Protein AF-0000000084347534 (afdb_homodimer)

Sequence (248 aa):
MNSQRPVNLDLRTIKLPITGVTSFLHRVSGIILFLGLGIMLYALSKSLGSEEGFAEVKATLTSPLAKFVAWGLLSSLLYHLVAGVRHLIMDMGIGETLEGGRLGSKIIIAISVVLIVLAGVWIWMNSQRPVNLDLRTIKLPITGVTSFLHRVSGIILFLGLGIMLYALSKSLGSEEGFAEVKATLTSPLAKFVAWGLLSSLLYHLVAGVRHLIMDMGIGETLEGGRLGSKIIIAISVVLIVLAGVWIW

Solvent-accessible surface area (backbone atoms only — not comparable to full-atom values): 13428 Å² total; per-residue (Å²): 134,84,78,72,70,79,74,75,75,51,64,86,68,55,77,69,50,62,49,54,50,52,52,50,52,34,52,52,23,47,52,52,47,53,54,46,48,53,53,52,50,51,47,50,52,39,34,71,70,38,71,66,38,28,53,51,46,53,59,48,59,70,33,73,66,37,47,52,50,51,44,51,50,50,36,28,48,49,38,32,49,48,50,48,50,51,52,53,45,36,75,70,67,45,47,72,45,74,68,34,32,45,51,51,37,52,50,43,50,53,53,32,52,53,53,39,51,51,50,46,59,70,78,102,134,85,79,73,70,78,74,75,76,52,66,85,67,54,77,68,50,63,50,54,50,50,51,51,51,34,52,51,24,48,52,52,47,53,55,46,49,52,53,50,50,51,46,49,52,40,33,71,70,38,72,66,37,28,54,51,46,55,57,48,58,68,34,72,66,37,47,52,51,50,45,52,51,50,34,27,49,49,37,32,50,48,48,49,49,51,53,53,46,35,74,71,66,45,48,76,45,73,67,35,34,45,51,49,36,54,51,42,50,54,53,32,53,55,52,39,51,52,50,46,59,70,77,103

Organism: NCBI:txid76758

Foldseek 3Di:
DPPPPPPPVPPVPPPDALLRVLVVLLVVLVVLLVVVVVVVVVLVCQLPVDVVSVVVSVVVCPDPVNLVSVLSNVLSVLLNVLSVVLVVVVVVVAQVDPVSSNVSSVVSVVVSVVVSVVSVVVSD/DPPPPPPPVPPVPPPDALLVVLVVLLVVLVVLLVVVVVVVVVLVCQLPVDVVSVVVSVVVCPDPVNLVSVLSNVLSVLLNVLSVVLVVVVVVVAQVDPVSSNVSSVVSVVVSVVVSVVSVVVSD

InterPro domains:
  IPR000701 Succinate dehydrogenase/fumarate reductase type B, transmembrane subunit [PF01127] (1-118)
  IPR014314 Succinate dehydrogenase, cytochrome b556 subunit [PIRSF000178] (2-124)
  IPR014314 Succinate dehydrogenase, cytochrome b556 subunit [PTHR10978] (3-118)
  IPR014314 Succinate dehydrogenase, cytochrome b556 subunit [TIGR02970] (4-122)
  IPR014314 Succinate dehydrogenase, cytochrome b556 subunit [cd03499] (5-121)
  IPR018495 Succinate dehydrogenase, cytochrome b subunit, conserved site [PS01000] (5-29)
  IPR018495 Succinate dehydrogenase, cytochrome b subunit, conserved site [PS01001] (80-93)
  IPR034804 Fumarate reductase/succinate dehydrogenase, transmembrane subunit [G3DSA:1.20.1300.10] (1-124)
  IPR034804 Fumarate reductase/succinate dehydrogenase, transmembrane subunit [SSF81343] (1-124)

Structure (mmCIF, N/CA/C/O backbone):
data_AF-0000000084347534-model_v1
#
loop_
_entity.id
_entity.type
_entity.pdbx_description
1 polymer 'Succinate dehydrogenase cytochrome b556 subunit'
#
loop_
_atom_site.group_PDB
_atom_site.id
_atom_site.type_symbol
_atom_site.label_atom_id
_atom_site.label_alt_id
_atom_site.label_comp_id
_atom_site.label_asym_id
_atom_site.label_entity_id
_atom_site.label_seq_id
_atom_site.pdbx_PDB_ins_code
_atom_site.Cartn_x
_atom_site.Cartn_y
_atom_site.Cartn_z
_atom_site.occupancy
_atom_site.B_iso_or_equiv
_atom_site.auth_seq_id
_atom_site.auth_comp_id
_atom_site.auth_asym_id
_atom_site.auth_atom_id
_atom_site.pdbx_PDB_model_num
ATOM 1 N N . MET A 1 1 ? 19.031 -45.906 -12.82 1 38 1 MET A N 1
ATOM 2 C CA . MET A 1 1 ? 19.781 -44.719 -13.195 1 38 1 MET A CA 1
ATOM 3 C C . MET A 1 1 ? 19.219 -43.469 -12.523 1 38 1 MET A C 1
ATOM 5 O O . MET A 1 1 ? 18.078 -43.094 -12.781 1 38 1 MET A O 1
ATOM 9 N N . ASN A 1 2 ? 19.5 -43.156 -11.195 1 40.03 2 ASN A N 1
ATOM 10 C CA . ASN A 1 2 ? 19 -42.125 -10.312 1 40.03 2 ASN A CA 1
ATOM 11 C C . ASN A 1 2 ? 19.312 -40.719 -10.859 1 40.03 2 ASN A C 1
ATOM 13 O O . ASN A 1 2 ? 20.484 -40.344 -11.016 1 40.03 2 ASN A O 1
ATOM 17 N N . SER A 1 3 ? 18.672 -40.188 -11.906 1 46.91 3 SER A N 1
ATOM 18 C CA . SER A 1 3 ? 18.859 -38.844 -12.445 1 46.91 3 SER A CA 1
ATOM 19 C C . SER A 1 3 ? 18.922 -37.812 -11.328 1 46.91 3 SER A C 1
ATOM 21 O O . SER A 1 3 ? 17.938 -37.562 -10.633 1 46.91 3 SER A O 1
ATOM 23 N N . GLN A 1 4 ? 19.969 -37.781 -10.547 1 45.66 4 GLN A N 1
ATOM 24 C CA . GLN A 1 4 ? 20.219 -36.688 -9.609 1 45.66 4 GLN A CA 1
ATOM 25 C C . GLN A 1 4 ? 20.172 -35.344 -10.305 1 45.66 4 GLN A C 1
ATOM 27 O O . GLN A 1 4 ? 21 -35.062 -11.172 1 45.66 4 GLN A O 1
ATOM 32 N N . ARG A 1 5 ? 19.016 -34.812 -10.688 1 52.91 5 ARG A N 1
ATOM 33 C CA . ARG A 1 5 ? 18.984 -33.438 -11.156 1 52.91 5 ARG A CA 1
ATOM 34 C C . ARG A 1 5 ? 19.828 -32.531 -10.266 1 52.91 5 ARG A C 1
ATOM 36 O O . ARG A 1 5 ? 19.703 -32.562 -9.039 1 52.91 5 ARG A O 1
ATOM 43 N N . PRO A 1 6 ? 20.938 -32.125 -10.695 1 51.47 6 PRO A N 1
ATOM 44 C CA . PRO A 1 6 ? 21.766 -31.219 -9.898 1 51.47 6 PRO A CA 1
ATOM 45 C C . PRO A 1 6 ? 20.969 -30.062 -9.312 1 51.47 6 PRO A C 1
ATOM 47 O O . PRO A 1 6 ? 20.125 -29.469 -10.008 1 51.47 6 PRO A O 1
ATOM 50 N N . VAL A 1 7 ? 20.469 -30.188 -8.102 1 53.19 7 VAL A N 1
ATOM 51 C CA . VAL A 1 7 ? 19.875 -29.047 -7.414 1 53.19 7 VAL A CA 1
ATOM 52 C C . VAL A 1 7 ? 20.891 -27.922 -7.289 1 53.19 7 VAL A C 1
ATOM 54 O O . VAL A 1 7 ? 21.969 -28.109 -6.711 1 53.19 7 VAL A O 1
ATOM 57 N N . ASN A 1 8 ? 21.125 -27.25 -8.312 1 50.81 8 ASN A N 1
ATOM 58 C CA . ASN A 1 8 ? 21.891 -26.031 -8.086 1 50.81 8 ASN A CA 1
ATOM 59 C C . ASN A 1 8 ? 21.375 -25.25 -6.879 1 50.81 8 ASN A C 1
ATOM 61 O O . ASN A 1 8 ? 20.234 -24.812 -6.867 1 50.81 8 ASN A O 1
ATOM 65 N N . LEU A 1 9 ? 21.891 -25.391 -5.77 1 50.88 9 LEU A N 1
ATOM 66 C CA . LEU A 1 9 ? 21.469 -24.859 -4.477 1 50.88 9 LEU A CA 1
ATOM 67 C C . LEU A 1 9 ? 21.828 -23.375 -4.367 1 50.88 9 LEU A C 1
ATOM 69 O O . LEU A 1 9 ? 21.547 -22.75 -3.348 1 50.88 9 LEU A O 1
ATOM 73 N N . ASP A 1 10 ? 22.703 -22.969 -5.32 1 52.19 10 ASP A N 1
ATOM 74 C CA . ASP A 1 10 ? 23.047 -21.562 -5.195 1 52.19 10 ASP A CA 1
ATOM 75 C C . ASP A 1 10 ? 21.875 -20.672 -5.586 1 52.19 10 ASP A C 1
ATOM 77 O O . ASP A 1 10 ? 21.609 -20.453 -6.773 1 52.19 10 ASP A O 1
ATOM 81 N N . LEU A 1 11 ? 21 -20.453 -4.703 1 50.22 11 LEU A N 1
ATOM 82 C CA . LEU A 1 11 ? 19.812 -19.625 -4.918 1 50.22 11 LEU A CA 1
ATOM 83 C C . LEU A 1 11 ? 20.172 -18.375 -5.719 1 50.22 11 LEU A C 1
ATOM 85 O O . LEU A 1 11 ? 19.328 -17.828 -6.43 1 50.22 11 LEU A O 1
ATOM 89 N N . ARG A 1 12 ? 21.469 -18 -5.539 1 53.41 12 ARG A N 1
ATOM 90 C CA . ARG A 1 12 ? 21.906 -16.844 -6.316 1 53.41 12 ARG A CA 1
ATOM 91 C C . ARG A 1 12 ? 21.984 -17.172 -7.801 1 53.41 12 ARG A C 1
ATOM 93 O O . ARG A 1 12 ? 22.094 -16.281 -8.641 1 53.41 12 ARG A O 1
ATOM 100 N N . THR A 1 13 ? 22.125 -18.281 -8.094 1 53.78 13 THR A N 1
ATOM 101 C CA . THR A 1 13 ? 22.25 -18.719 -9.477 1 53.78 13 THR A CA 1
ATOM 102 C C . THR A 1 13 ? 20.891 -19.078 -10.055 1 53.78 13 THR A C 1
ATOM 104 O O . THR A 1 13 ? 20.766 -19.328 -11.25 1 53.78 13 THR A O 1
ATOM 107 N N . ILE A 1 14 ? 19.922 -19.484 -9.18 1 56.44 14 ILE A N 1
ATOM 108 C CA . ILE A 1 14 ? 18.594 -19.75 -9.727 1 56.44 14 ILE A CA 1
ATOM 109 C C . ILE A 1 14 ? 18.016 -18.469 -10.312 1 56.44 14 ILE A C 1
ATOM 111 O O . ILE A 1 14 ? 17.938 -17.438 -9.633 1 56.44 14 ILE A O 1
ATOM 115 N N . LYS A 1 15 ? 18.094 -18.297 -11.578 1 67.06 15 LYS A N 1
ATOM 116 C CA . LYS A 1 15 ? 17.516 -17.156 -12.297 1 67.06 15 LYS A CA 1
ATOM 117 C C . LYS A 1 15 ? 16 -17.062 -12.055 1 67.06 15 LYS A C 1
ATOM 119 O O . LYS A 1 15 ? 15.242 -17.922 -12.508 1 67.06 15 LYS A O 1
ATOM 124 N N . LEU A 1 16 ? 15.648 -16.328 -11.094 1 76.5 16 LEU A N 1
ATOM 125 C CA . LEU A 1 16 ? 14.234 -16.062 -10.875 1 76.5 16 LEU A CA 1
ATOM 126 C C . LEU A 1 16 ? 13.578 -15.531 -12.141 1 76.5 16 LEU A C 1
ATOM 128 O O . LEU A 1 16 ? 14.141 -14.68 -12.836 1 76.5 16 LEU A O 1
ATOM 132 N N . PRO A 1 17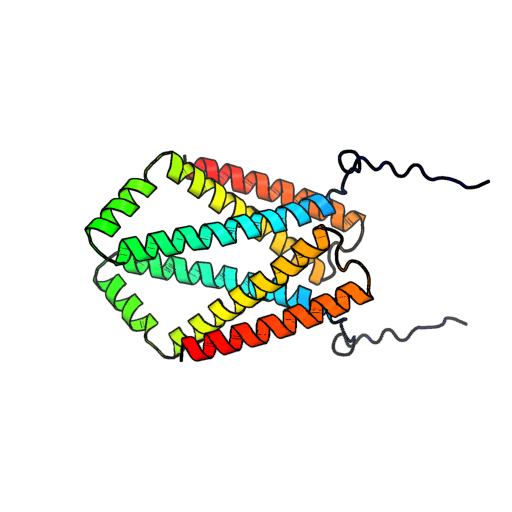 ? 12.5 -16.172 -12.469 1 89.25 17 PRO A N 1
ATOM 133 C CA . PRO A 1 17 ? 11.742 -15.609 -13.586 1 89.25 17 PRO A CA 1
ATOM 134 C C . PRO A 1 17 ? 11.383 -14.141 -13.375 1 89.25 17 PRO A C 1
ATOM 136 O O . PRO A 1 17 ? 11.305 -13.68 -12.234 1 89.25 17 PRO A O 1
ATOM 139 N N . ILE A 1 18 ? 11.266 -13.438 -14.461 1 92.88 18 ILE A N 1
ATOM 140 C CA . ILE A 1 18 ? 10.984 -12.008 -14.398 1 92.88 18 ILE A CA 1
ATOM 141 C C . ILE A 1 18 ? 9.688 -11.766 -13.633 1 92.88 18 ILE A C 1
ATOM 143 O O . ILE A 1 18 ? 9.547 -10.758 -12.938 1 92.88 18 ILE A O 1
ATOM 147 N N . THR A 1 19 ? 8.742 -12.648 -13.727 1 92.19 19 THR A N 1
ATOM 148 C CA . THR A 1 19 ? 7.492 -12.539 -12.984 1 92.19 19 THR A CA 1
ATOM 149 C C . THR A 1 19 ? 7.742 -12.609 -11.484 1 92.19 19 THR A C 1
ATOM 151 O O . THR A 1 19 ? 7.082 -11.914 -10.703 1 92.19 19 THR A O 1
ATOM 154 N N . GLY A 1 20 ? 8.711 -13.438 -11.117 1 90.88 20 GLY A N 1
ATOM 155 C CA . GLY A 1 20 ? 9.086 -13.523 -9.719 1 90.88 20 GLY A CA 1
ATOM 156 C C . GLY A 1 20 ? 9.781 -12.273 -9.203 1 90.88 20 GLY A C 1
ATOM 157 O O . GLY A 1 20 ? 9.531 -11.836 -8.078 1 90.88 20 GLY A O 1
ATOM 158 N N . VAL A 1 21 ? 10.547 -11.734 -10.031 1 93.12 21 VAL A N 1
ATOM 159 C CA . VAL A 1 21 ? 11.289 -10.531 -9.656 1 93.12 21 VAL A CA 1
ATOM 160 C C . VAL A 1 21 ? 10.312 -9.375 -9.438 1 93.12 21 VAL A C 1
ATOM 162 O O . VAL A 1 21 ? 10.414 -8.648 -8.445 1 93.12 21 VAL A O 1
ATOM 165 N N . THR A 1 22 ? 9.359 -9.211 -10.32 1 95.56 22 THR A N 1
ATOM 166 C CA . THR A 1 22 ? 8.422 -8.094 -10.219 1 95.56 22 THR A CA 1
ATOM 167 C C . THR A 1 22 ? 7.52 -8.266 -8.992 1 95.56 22 THR A C 1
ATOM 169 O O . THR A 1 22 ? 7.188 -7.281 -8.328 1 95.56 22 THR A O 1
ATOM 172 N N . SER A 1 23 ? 7.188 -9.484 -8.664 1 93.75 23 SER A N 1
ATOM 173 C CA . SER A 1 23 ? 6.387 -9.734 -7.477 1 93.75 23 SER A CA 1
ATOM 174 C C . SER A 1 23 ? 7.18 -9.461 -6.203 1 93.75 23 SER A C 1
ATOM 176 O O . SER A 1 23 ? 6.641 -8.922 -5.234 1 93.75 23 SER A O 1
ATOM 178 N N . PHE A 1 24 ? 8.391 -9.852 -6.238 1 92.38 24 PHE A N 1
ATOM 179 C CA . PHE A 1 24 ? 9.266 -9.586 -5.102 1 92.38 24 PHE A CA 1
ATOM 180 C C . PHE A 1 24 ? 9.43 -8.086 -4.887 1 92.38 24 PHE A C 1
ATOM 182 O O . PHE A 1 24 ? 9.297 -7.594 -3.762 1 92.38 24 PHE A O 1
ATOM 189 N N . LEU A 1 25 ? 9.656 -7.332 -5.914 1 96.25 25 LEU A N 1
ATOM 190 C CA . LEU A 1 25 ? 9.836 -5.887 -5.836 1 96.25 25 LEU A CA 1
ATOM 191 C C . LEU A 1 25 ? 8.547 -5.203 -5.379 1 96.25 25 LEU A C 1
ATOM 193 O O . LEU A 1 25 ? 8.594 -4.188 -4.684 1 96.25 25 LEU A O 1
ATOM 197 N N . HIS A 1 26 ? 7.418 -5.766 -5.766 1 96.75 26 HIS A N 1
ATOM 198 C CA . HIS A 1 26 ? 6.137 -5.246 -5.301 1 96.75 26 HIS A CA 1
ATOM 199 C C . HIS A 1 26 ? 6.012 -5.363 -3.787 1 96.75 26 HIS A C 1
ATOM 201 O O . HIS A 1 26 ? 5.648 -4.395 -3.113 1 96.75 26 HIS A O 1
ATOM 207 N N . ARG A 1 27 ? 6.477 -6.5 -3.314 1 95.06 27 ARG A N 1
ATOM 208 C CA . ARG A 1 27 ? 6.406 -6.723 -1.875 1 95.06 27 ARG A CA 1
ATOM 209 C C . ARG A 1 27 ? 7.414 -5.855 -1.135 1 95.06 27 ARG A C 1
ATOM 211 O O . ARG A 1 27 ? 7.105 -5.297 -0.078 1 95.06 27 ARG A O 1
ATOM 218 N N . VAL A 1 28 ? 8.547 -5.68 -1.619 1 95.56 28 VAL A N 1
ATOM 219 C CA . VAL A 1 28 ? 9.57 -4.832 -1.023 1 95.56 28 VAL A CA 1
ATOM 220 C C . VAL A 1 28 ? 9.094 -3.381 -1.006 1 95.56 28 VAL A C 1
ATOM 222 O O . VAL A 1 28 ? 9.258 -2.676 -0.008 1 95.56 28 VAL A O 1
ATOM 225 N N . SER A 1 29 ? 8.492 -2.939 -2.102 1 97.69 29 SER A N 1
ATOM 226 C CA . SER A 1 29 ? 7.98 -1.575 -2.143 1 97.69 29 SER A CA 1
ATOM 227 C C . SER A 1 29 ? 6.875 -1.37 -1.114 1 97.69 29 SER A C 1
ATOM 229 O O . SER A 1 29 ? 6.762 -0.295 -0.521 1 97.69 29 SER A O 1
ATOM 231 N N . GLY A 1 30 ? 6.117 -2.391 -0.883 1 96.75 30 GLY A N 1
ATOM 232 C CA . GLY A 1 30 ? 5.117 -2.32 0.172 1 96.75 30 GLY A CA 1
ATOM 233 C C . GLY A 1 30 ? 5.719 -2.146 1.554 1 96.75 30 GLY A C 1
ATOM 234 O O . GLY A 1 30 ? 5.219 -1.363 2.361 1 96.75 30 GLY A O 1
A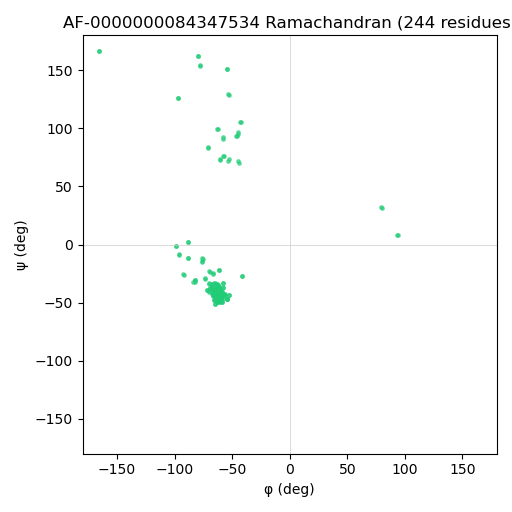TOM 235 N N . ILE A 1 31 ? 6.781 -2.822 1.809 1 96.12 31 ILE A N 1
ATOM 236 C CA . ILE A 1 31 ? 7.477 -2.721 3.088 1 96.12 31 ILE A CA 1
ATOM 237 C C . ILE A 1 31 ? 8.023 -1.306 3.266 1 96.12 31 ILE A C 1
ATOM 239 O O . ILE A 1 31 ? 7.855 -0.697 4.324 1 96.12 31 ILE A O 1
ATOM 243 N N . ILE A 1 32 ? 8.617 -0.836 2.27 1 97.12 32 ILE A N 1
ATOM 244 C CA . ILE A 1 32 ? 9.18 0.511 2.311 1 97.12 32 ILE A CA 1
ATOM 245 C C . ILE A 1 32 ? 8.062 1.523 2.572 1 97.12 32 ILE A C 1
ATOM 247 O O . ILE A 1 32 ? 8.219 2.428 3.396 1 97.12 32 ILE A O 1
ATOM 251 N N . LEU A 1 33 ? 6.984 1.34 1.91 1 97.06 33 LEU A N 1
ATOM 252 C CA . LEU A 1 33 ? 5.879 2.277 2.055 1 97.06 33 LEU A CA 1
ATOM 253 C C . LEU A 1 33 ? 5.27 2.189 3.451 1 97.06 33 LEU A C 1
ATOM 255 O O . LEU A 1 33 ? 4.871 3.207 4.023 1 97.06 33 LEU A O 1
ATOM 259 N N . PHE A 1 34 ? 5.227 0.983 3.965 1 95.56 34 PHE A N 1
ATOM 260 C CA . PHE A 1 34 ? 4.684 0.834 5.309 1 95.56 34 PHE A CA 1
ATOM 261 C C . PHE A 1 34 ? 5.57 1.536 6.332 1 95.56 34 PHE A C 1
ATOM 263 O O . PHE A 1 34 ? 5.074 2.266 7.195 1 95.56 34 PHE A O 1
ATOM 270 N N . LEU A 1 35 ? 6.812 1.366 6.219 1 94.62 35 LEU A N 1
ATOM 271 C CA . LEU A 1 35 ? 7.754 2.043 7.102 1 94.62 35 LEU A CA 1
ATOM 272 C C . LEU A 1 35 ? 7.719 3.553 6.879 1 94.62 35 LEU A C 1
ATOM 274 O O . LEU A 1 35 ? 7.762 4.324 7.84 1 94.62 35 LEU A O 1
ATOM 278 N N . GLY A 1 36 ? 7.598 3.955 5.656 1 94.56 36 GLY A N 1
ATOM 279 C CA . GLY A 1 36 ? 7.473 5.367 5.324 1 94.56 36 GLY A CA 1
ATOM 280 C C . GLY A 1 36 ? 6.23 6.008 5.914 1 94.56 36 GLY A C 1
ATOM 281 O O . GLY A 1 36 ? 6.27 7.16 6.352 1 94.56 36 GLY A O 1
ATOM 282 N N . LEU A 1 37 ? 5.203 5.277 5.902 1 91.88 37 LEU A N 1
ATOM 283 C CA . LEU A 1 37 ? 3.969 5.773 6.496 1 91.88 37 LEU A CA 1
ATOM 284 C C . LEU A 1 37 ? 4.168 6.094 7.973 1 91.88 37 LEU A C 1
ATOM 286 O O . LEU A 1 37 ? 3.688 7.121 8.461 1 91.88 37 LEU A O 1
ATOM 290 N N . GLY A 1 38 ? 4.91 5.227 8.68 1 90.69 38 GLY A N 1
ATOM 291 C CA . GLY A 1 38 ? 5.223 5.504 10.078 1 90.69 38 GLY A CA 1
ATOM 292 C C . GLY A 1 38 ? 6.012 6.785 10.266 1 90.69 38 GLY A C 1
ATOM 293 O O . GLY A 1 38 ? 5.699 7.59 11.148 1 90.69 38 GLY A O 1
ATOM 294 N N . ILE A 1 39 ? 6.914 6.973 9.461 1 89.88 39 ILE A N 1
ATOM 295 C CA . ILE A 1 39 ? 7.746 8.164 9.523 1 89.88 39 ILE A CA 1
ATOM 296 C C . ILE A 1 39 ? 6.906 9.398 9.203 1 89.88 39 ILE A C 1
ATOM 298 O O . ILE A 1 39 ? 7.008 10.422 9.883 1 89.88 39 ILE A O 1
ATOM 302 N N . MET A 1 40 ? 6.09 9.305 8.227 1 87 40 MET A N 1
ATOM 303 C CA . MET A 1 40 ? 5.246 10.43 7.82 1 87 40 MET A CA 1
ATOM 304 C C . MET A 1 40 ? 4.246 10.781 8.914 1 87 40 MET A C 1
ATOM 306 O O . MET A 1 40 ? 4.004 11.961 9.188 1 87 40 MET A O 1
ATOM 310 N N . LEU A 1 41 ? 3.689 9.742 9.562 1 86.44 41 LEU A N 1
ATOM 311 C CA . LEU A 1 41 ? 2.738 10 10.641 1 86.44 41 LEU A CA 1
ATOM 312 C C . LEU A 1 41 ? 3.432 10.641 11.836 1 86.44 41 LEU A C 1
ATOM 314 O O . LEU A 1 41 ? 2.863 11.516 12.492 1 86.44 41 LEU A O 1
ATOM 318 N N . TYR A 1 42 ? 4.605 10.188 12.094 1 90.81 42 TYR A N 1
ATOM 319 C CA . TYR A 1 42 ? 5.387 10.805 13.156 1 90.81 42 TYR A CA 1
ATOM 320 C C . TYR A 1 42 ? 5.676 12.266 12.844 1 90.81 42 TYR A C 1
ATOM 322 O O . TYR A 1 42 ? 5.484 13.141 13.688 1 90.81 42 TYR A O 1
ATOM 330 N N . ALA A 1 43 ? 6.086 12.539 11.68 1 86.94 43 ALA A N 1
ATOM 331 C CA . ALA A 1 43 ? 6.379 13.906 11.258 1 86.94 43 ALA A CA 1
ATOM 332 C C . ALA A 1 43 ? 5.125 14.781 11.312 1 86.94 43 ALA A C 1
ATOM 334 O O . ALA A 1 43 ? 5.184 15.93 11.75 1 86.94 43 ALA A O 1
ATOM 335 N N . LEU A 1 44 ? 4.09 14.211 10.883 1 82.19 44 LEU A N 1
ATOM 336 C CA . LEU A 1 44 ? 2.836 14.961 10.914 1 82.19 44 LEU A CA 1
ATOM 337 C C . LEU A 1 44 ? 2.42 15.258 12.352 1 82.19 44 LEU A C 1
ATOM 339 O O . LEU A 1 44 ? 2.029 16.391 12.664 1 82.19 44 LEU A O 1
ATOM 343 N N . SER A 1 45 ? 2.508 14.227 13.18 1 85.81 45 SER A N 1
ATOM 344 C CA . SER A 1 45 ? 2.17 14.422 14.586 1 85.81 45 SER A CA 1
ATOM 345 C C . SER A 1 45 ? 3.049 15.492 15.227 1 85.81 45 SER A C 1
ATOM 347 O O . SER A 1 45 ? 2.551 16.375 15.93 1 85.81 45 SER A O 1
ATOM 349 N N . LYS A 1 46 ? 4.246 15.43 14.961 1 89.5 46 LYS A N 1
ATOM 350 C CA . LYS A 1 46 ? 5.184 16.422 15.484 1 89.5 46 LYS A CA 1
ATOM 351 C C . LYS A 1 46 ? 4.871 17.812 14.953 1 89.5 46 LYS A C 1
ATOM 353 O O . LYS A 1 46 ? 4.918 18.797 15.695 1 89.5 46 LYS A O 1
ATOM 358 N N . SER A 1 47 ? 4.566 17.906 13.672 1 83.88 47 SER A N 1
ATOM 359 C CA . SER A 1 47 ? 4.305 19.188 13.031 1 83.88 47 SER A CA 1
ATOM 360 C C . SER A 1 47 ? 3.033 19.828 13.578 1 83.88 47 SER A C 1
ATOM 362 O O . SER A 1 47 ? 2.902 21.062 13.578 1 83.88 47 SER A O 1
ATOM 364 N N . LEU A 1 48 ? 2.1 19.016 14.117 1 78.62 48 LEU A N 1
ATOM 365 C CA . LEU A 1 48 ? 0.818 19.516 14.594 1 78.62 48 LEU A CA 1
ATOM 366 C C . LEU A 1 48 ? 0.857 19.766 16.094 1 78.62 48 LEU A C 1
ATOM 368 O O . LEU A 1 48 ? -0.038 20.406 16.656 1 78.62 48 LEU A O 1
ATOM 372 N N . GLY A 1 49 ? 1.856 19.359 16.703 1 84.75 49 GLY A N 1
ATOM 373 C CA . GLY A 1 49 ? 1.918 19.406 18.156 1 84.75 49 GLY A CA 1
ATOM 374 C C . GLY A 1 49 ? 2.322 20.766 18.703 1 84.75 49 GLY A C 1
ATOM 375 O O . GLY A 1 49 ? 1.992 21.109 19.828 1 84.75 49 GLY A O 1
ATOM 376 N N . SER A 1 50 ? 3.15 21.547 17.953 1 88.88 50 SER A N 1
ATOM 377 C CA . SER A 1 50 ? 3.611 22.875 18.359 1 88.88 50 SER A CA 1
ATOM 378 C C . SER A 1 50 ? 4.215 23.641 17.188 1 88.88 50 SER A C 1
ATOM 380 O O . SER A 1 50 ? 4.504 23.062 16.141 1 88.88 50 SER A O 1
ATOM 382 N N . GLU A 1 51 ? 4.402 24.938 17.375 1 87.38 51 GLU A N 1
ATOM 383 C CA . GLU A 1 51 ? 5.082 25.75 16.375 1 87.38 51 GLU A CA 1
ATOM 384 C C . GLU A 1 51 ? 6.527 25.312 16.188 1 87.38 51 GLU A C 1
ATOM 386 O O . GLU A 1 51 ? 7.027 25.281 15.055 1 87.38 51 GLU A O 1
ATOM 391 N N . GLU A 1 52 ? 7.137 25.016 17.266 1 94.19 52 GLU A N 1
ATOM 392 C CA . GLU A 1 52 ? 8.516 24.531 17.203 1 94.19 52 GLU A CA 1
ATOM 393 C C . GLU A 1 52 ? 8.602 23.203 16.453 1 94.19 52 GLU A C 1
ATOM 395 O O . GLU A 1 52 ? 9.508 23.016 15.641 1 94.19 52 GLU A O 1
ATOM 400 N N . GLY A 1 53 ? 7.75 22.312 16.797 1 92.69 53 GLY A N 1
ATOM 401 C CA . GLY A 1 53 ? 7.699 21.047 16.078 1 92.69 53 GLY A CA 1
ATOM 402 C C . GLY A 1 53 ? 7.473 21.219 14.594 1 92.69 53 GLY A C 1
ATOM 403 O O . GLY A 1 53 ? 8.109 20.531 13.781 1 92.69 53 GLY A O 1
ATOM 404 N N . PHE A 1 54 ? 6.555 22.109 14.266 1 84.25 54 PHE A N 1
ATOM 405 C CA . PHE A 1 54 ? 6.289 22.406 12.859 1 84.25 54 PHE A CA 1
ATOM 406 C C . PHE A 1 54 ? 7.547 22.906 12.164 1 84.25 54 PHE A C 1
ATOM 408 O O . PHE A 1 54 ? 7.898 22.422 11.086 1 84.25 54 PHE A O 1
ATOM 415 N N . ALA A 1 55 ? 8.211 23.875 12.758 1 89 55 ALA A N 1
ATOM 416 C CA . ALA A 1 55 ? 9.414 24.469 12.188 1 89 55 ALA A CA 1
ATOM 417 C C . ALA A 1 55 ? 10.508 23.422 12.008 1 89 55 ALA A C 1
ATOM 419 O O . ALA A 1 55 ? 11.242 23.438 11.016 1 89 55 ALA A O 1
ATOM 420 N N . GLU A 1 56 ? 10.648 22.484 12.93 1 92.31 56 GLU A N 1
ATOM 421 C CA . GLU A 1 56 ? 11.656 21.438 12.859 1 92.31 56 GLU A CA 1
ATOM 422 C C . GLU A 1 56 ? 11.406 20.5 11.688 1 92.31 56 GLU A C 1
ATOM 424 O O . GLU A 1 56 ? 12.328 20.156 10.945 1 92.31 56 GLU A O 1
ATOM 429 N N . VAL A 1 57 ? 10.188 20.078 11.57 1 88.88 57 VAL A N 1
ATOM 430 C CA . VAL A 1 57 ? 9.82 19.188 10.477 1 88.88 57 VAL A CA 1
ATOM 431 C C . VAL A 1 57 ? 10.047 19.891 9.141 1 88.88 57 VAL A C 1
ATOM 433 O O . VAL A 1 57 ? 10.578 19.297 8.203 1 88.88 57 VAL A O 1
ATOM 436 N N . LYS A 1 58 ? 9.68 21.094 9.023 1 85.62 58 LYS A N 1
ATOM 437 C CA . LYS A 1 58 ? 9.867 21.875 7.805 1 85.62 58 LYS A CA 1
ATOM 438 C C . LYS A 1 58 ? 11.344 21.953 7.43 1 85.62 58 LYS A C 1
ATOM 440 O O . LYS A 1 58 ? 11.711 21.766 6.27 1 85.62 58 LYS A O 1
ATOM 445 N N . ALA A 1 59 ? 12.117 22.266 8.383 1 88.75 59 ALA A N 1
ATOM 446 C CA . ALA A 1 59 ? 13.555 22.391 8.148 1 88.75 59 ALA A CA 1
ATOM 447 C C . ALA A 1 59 ? 14.148 21.062 7.684 1 88.75 59 ALA A C 1
ATOM 449 O O . ALA A 1 59 ? 15.031 21.047 6.816 1 88.75 59 ALA A O 1
ATOM 450 N N . THR A 1 60 ? 13.664 19.984 8.195 1 90.06 60 THR A N 1
ATOM 451 C CA . THR A 1 60 ? 14.156 18.656 7.855 1 90.06 60 THR A CA 1
ATOM 452 C C . THR A 1 60 ? 13.766 18.281 6.43 1 90.06 60 THR A C 1
ATOM 454 O O . THR A 1 60 ? 14.555 17.672 5.703 1 90.06 60 THR A O 1
ATOM 457 N N . LEU A 1 61 ? 12.625 18.734 6.02 1 86.44 61 LEU A N 1
ATOM 458 C CA . LEU A 1 61 ? 12.078 18.328 4.73 1 86.44 61 LEU A CA 1
ATOM 459 C C . LEU A 1 61 ? 12.797 19.031 3.588 1 86.44 61 LEU A C 1
ATOM 461 O O . LEU A 1 61 ? 12.672 18.641 2.428 1 86.44 61 LEU A O 1
ATOM 465 N N . THR A 1 62 ? 13.562 20.016 3.932 1 85.56 62 THR A N 1
ATOM 466 C CA . THR A 1 62 ? 14.258 20.766 2.891 1 85.56 62 THR A CA 1
ATOM 467 C C . THR A 1 62 ? 15.703 20.281 2.748 1 85.56 62 THR A C 1
ATOM 469 O O . THR A 1 62 ? 16.438 20.75 1.869 1 85.56 62 THR A O 1
ATOM 472 N N . SER A 1 63 ? 16.094 19.406 3.482 1 91.31 63 SER A N 1
ATOM 473 C CA . SER A 1 63 ? 17.453 18.875 3.416 1 91.31 63 SER A CA 1
ATOM 474 C C . SER A 1 63 ? 17.625 17.906 2.246 1 91.31 63 SER A C 1
ATOM 476 O O . SER A 1 63 ? 16.641 17.344 1.762 1 91.31 63 SER A O 1
ATOM 478 N N . PRO A 1 64 ? 18.891 17.766 1.729 1 92.75 64 PRO A N 1
ATOM 479 C CA . PRO A 1 64 ? 19.141 16.812 0.655 1 92.75 64 PRO A CA 1
ATOM 480 C C . PRO A 1 64 ? 18.75 15.383 1.034 1 92.75 64 PRO A C 1
ATOM 482 O O . PRO A 1 64 ? 18.25 14.625 0.191 1 92.75 64 PRO A O 1
ATOM 485 N N . LEU A 1 65 ? 18.969 15.047 2.238 1 92.44 65 LEU A N 1
ATOM 486 C CA . LEU A 1 65 ? 18.594 13.719 2.713 1 92.44 65 LEU A CA 1
ATOM 487 C C . LEU A 1 65 ? 17.078 13.523 2.66 1 92.44 65 LEU A C 1
ATOM 489 O O . LEU A 1 65 ? 16.609 12.461 2.252 1 92.44 65 LEU A O 1
ATOM 493 N N . ALA A 1 66 ? 16.391 14.5 3.055 1 91.31 66 ALA A N 1
ATOM 494 C CA . ALA A 1 66 ? 14.93 14.414 3.014 1 91.31 66 ALA A CA 1
ATOM 495 C C . ALA A 1 66 ? 14.43 14.273 1.58 1 91.31 66 ALA A C 1
ATOM 497 O O . ALA A 1 66 ? 13.477 13.531 1.318 1 91.31 66 ALA A O 1
ATOM 498 N N . LYS A 1 67 ? 15.07 14.953 0.669 1 93 67 LYS A N 1
ATOM 499 C CA . LYS A 1 67 ? 14.688 14.852 -0.735 1 93 67 LYS A CA 1
ATOM 500 C C . LYS A 1 67 ? 14.93 13.445 -1.271 1 93 67 LYS A C 1
ATOM 502 O O . LYS A 1 67 ? 14.125 12.922 -2.041 1 93 67 LYS A O 1
ATOM 507 N N . PHE A 1 68 ? 16.016 12.914 -0.866 1 95.88 68 PHE A N 1
ATOM 508 C CA . PHE A 1 68 ? 16.344 11.555 -1.287 1 95.88 68 PHE A CA 1
ATOM 509 C C . PHE A 1 68 ? 15.32 10.562 -0.749 1 95.88 68 PHE A C 1
ATOM 511 O O . PHE A 1 68 ? 14.852 9.688 -1.48 1 95.88 68 PHE A O 1
ATOM 518 N N . VAL A 1 69 ? 15.008 10.727 0.514 1 94.75 69 VAL A N 1
ATOM 519 C CA . VAL A 1 69 ? 14.023 9.852 1.144 1 94.75 69 VAL A CA 1
ATOM 520 C C . VAL A 1 69 ? 12.664 10.031 0.466 1 94.75 69 VAL A C 1
ATOM 522 O O . VAL A 1 69 ? 11.977 9.047 0.178 1 94.75 69 VAL A O 1
ATOM 525 N N . ALA A 1 70 ? 12.297 11.266 0.206 1 93.31 70 ALA A N 1
ATOM 526 C CA . ALA A 1 70 ? 11.031 11.555 -0.475 1 93.31 70 ALA A CA 1
ATOM 527 C C . ALA A 1 70 ? 10.992 10.898 -1.852 1 93.31 70 ALA A C 1
ATOM 529 O O . ALA A 1 70 ? 9.969 10.328 -2.242 1 93.31 70 ALA A O 1
ATOM 530 N N . TRP A 1 71 ? 12.07 11.023 -2.535 1 96.38 71 TRP A N 1
ATOM 531 C CA . TRP A 1 71 ? 12.148 10.398 -3.848 1 96.38 71 TRP A CA 1
ATOM 532 C C . TRP A 1 71 ? 12.023 8.883 -3.734 1 96.38 71 TRP A C 1
ATOM 534 O O . TRP A 1 71 ? 11.328 8.25 -4.535 1 96.38 71 TRP A O 1
ATOM 544 N N . GLY A 1 72 ? 12.719 8.289 -2.779 1 97.38 72 GLY A N 1
ATOM 545 C CA . GLY A 1 72 ? 12.617 6.859 -2.547 1 97.38 72 GLY A CA 1
ATOM 546 C C . GLY A 1 72 ? 11.203 6.406 -2.244 1 97.38 72 GLY A C 1
ATOM 547 O O . GLY A 1 72 ? 10.734 5.398 -2.785 1 97.38 72 GLY A O 1
ATOM 548 N N . LEU A 1 73 ? 10.539 7.133 -1.407 1 96.38 73 LEU A N 1
ATOM 549 C CA . LEU A 1 73 ? 9.156 6.801 -1.061 1 96.38 73 LEU A CA 1
ATOM 550 C C . LEU A 1 73 ? 8.234 6.969 -2.266 1 96.38 73 LEU A C 1
ATOM 552 O O . LEU A 1 73 ? 7.375 6.125 -2.516 1 96.38 73 LEU A O 1
ATOM 556 N N . LEU A 1 74 ? 8.469 8.039 -2.971 1 96.44 74 LEU A N 1
ATOM 557 C CA . LEU A 1 74 ? 7.656 8.266 -4.164 1 96.44 74 LEU A CA 1
ATOM 558 C C . LEU A 1 74 ? 7.914 7.18 -5.207 1 96.44 74 LEU A C 1
ATOM 560 O O . LEU A 1 74 ? 6.98 6.688 -5.844 1 96.44 74 LEU A O 1
ATOM 564 N N . SER A 1 75 ? 9.133 6.828 -5.367 1 98.44 75 SER A N 1
ATOM 565 C CA . SER A 1 75 ? 9.5 5.754 -6.285 1 98.44 75 SER A CA 1
ATOM 566 C C . SER A 1 75 ? 8.852 4.434 -5.879 1 98.44 75 SER A C 1
ATOM 568 O O . SER A 1 75 ? 8.328 3.707 -6.723 1 98.44 75 SER A O 1
ATOM 570 N N . SER A 1 76 ? 8.914 4.145 -4.633 1 98.5 76 SER A N 1
ATOM 571 C CA . SER A 1 76 ? 8.281 2.939 -4.109 1 98.5 76 SER A CA 1
ATOM 572 C C . SER A 1 76 ? 6.777 2.957 -4.348 1 98.5 76 SER A C 1
ATOM 574 O O . SER A 1 76 ? 6.188 1.939 -4.719 1 98.5 76 SER A O 1
ATOM 576 N N . LEU A 1 77 ? 6.16 4.062 -4.121 1 97.44 77 LEU A N 1
ATOM 577 C CA . LEU A 1 77 ? 4.727 4.199 -4.352 1 97.44 77 LEU A CA 1
ATOM 578 C C . LEU A 1 77 ? 4.391 3.984 -5.824 1 97.44 77 LEU A C 1
ATOM 580 O O . LEU A 1 77 ? 3.445 3.264 -6.148 1 97.44 77 LEU A O 1
ATOM 584 N N . LEU A 1 78 ? 5.176 4.625 -6.68 1 98.25 78 LEU A N 1
ATOM 585 C CA . LEU A 1 78 ? 4.934 4.512 -8.117 1 98.25 78 LEU A CA 1
ATOM 586 C C . LEU A 1 78 ? 5.062 3.066 -8.578 1 98.25 78 LEU A C 1
ATOM 588 O O . LEU A 1 78 ? 4.211 2.568 -9.312 1 98.25 78 LEU A O 1
ATOM 592 N N . TYR A 1 79 ? 6.094 2.408 -8.172 1 98.75 79 TYR A N 1
ATOM 593 C CA . T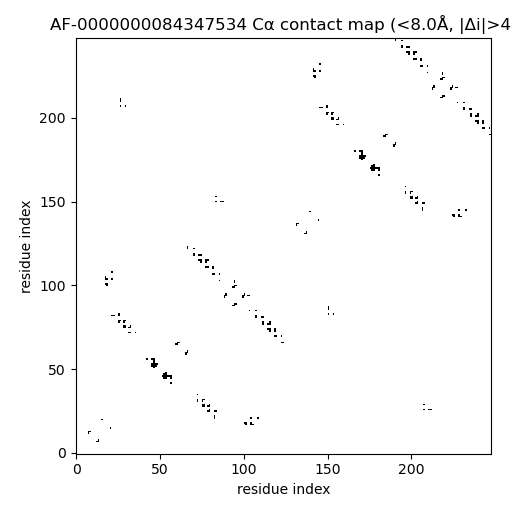YR A 1 79 ? 6.25 1.009 -8.555 1 98.75 79 TYR A CA 1
ATOM 594 C C . TYR A 1 79 ? 5.117 0.161 -7.988 1 98.75 79 TYR A C 1
ATOM 596 O O . TYR A 1 79 ? 4.562 -0.691 -8.688 1 98.75 79 TYR A O 1
ATOM 604 N N . HIS A 1 80 ? 4.855 0.304 -6.703 1 98.19 80 HIS A N 1
ATOM 605 C CA . HIS A 1 80 ? 3.795 -0.441 -6.035 1 98.19 80 HIS A CA 1
ATOM 606 C C . HIS A 1 80 ? 2.465 -0.279 -6.762 1 98.19 80 HIS A C 1
ATOM 608 O O . HIS A 1 80 ? 1.734 -1.254 -6.953 1 98.19 80 HIS A O 1
ATOM 614 N N . LEU A 1 81 ? 2.166 0.924 -7.156 1 97.5 81 LEU A N 1
ATOM 615 C CA . LEU A 1 81 ? 0.93 1.225 -7.871 1 97.5 81 LEU A CA 1
ATOM 616 C C . LEU A 1 81 ? 0.907 0.537 -9.234 1 97.5 81 LEU A C 1
ATOM 618 O O . LEU A 1 81 ? -0.073 -0.124 -9.586 1 97.5 81 LEU A O 1
ATOM 622 N N . VAL A 1 82 ? 1.939 0.707 -9.984 1 98.12 82 VAL A N 1
ATOM 623 C CA . VAL A 1 82 ? 2.012 0.134 -11.328 1 98.12 82 VAL A CA 1
ATOM 624 C C . VAL A 1 82 ? 1.912 -1.388 -11.242 1 98.12 82 VAL A C 1
ATOM 626 O O . VAL A 1 82 ? 1.15 -2.008 -11.992 1 98.12 82 VAL A O 1
ATOM 629 N N . ALA A 1 83 ? 2.682 -1.972 -10.352 1 97.44 83 ALA A N 1
ATOM 630 C CA . ALA A 1 83 ? 2.645 -3.42 -10.172 1 97.44 83 ALA A CA 1
ATOM 631 C C . ALA A 1 83 ? 1.272 -3.879 -9.688 1 97.44 83 ALA A C 1
ATOM 633 O O . ALA A 1 83 ? 0.792 -4.945 -10.078 1 97.44 83 ALA A O 1
ATOM 634 N N . GLY A 1 84 ? 0.661 -3.141 -8.773 1 95.94 84 GLY A N 1
ATOM 635 C CA . GLY A 1 84 ? -0.69 -3.449 -8.336 1 95.94 84 GLY A CA 1
ATOM 636 C C . GLY A 1 84 ? -1.702 -3.438 -9.461 1 95.94 84 GLY A C 1
ATOM 637 O O . GLY A 1 84 ? -2.602 -4.281 -9.508 1 95.94 84 GLY A O 1
ATOM 638 N N . VAL A 1 85 ? -1.613 -2.518 -10.336 1 96 85 VAL A N 1
ATOM 639 C CA . VAL A 1 85 ? -2.502 -2.424 -11.492 1 96 85 VAL A CA 1
ATOM 640 C C . VAL A 1 85 ? -2.344 -3.662 -12.367 1 96 85 VAL A C 1
ATOM 642 O O . VAL A 1 85 ? -3.33 -4.199 -12.875 1 96 85 VAL A O 1
ATOM 645 N N . ARG A 1 86 ? -1.137 -4.074 -12.555 1 96.44 86 ARG A N 1
ATOM 646 C CA . ARG A 1 86 ? -0.919 -5.305 -13.312 1 96.44 86 ARG A CA 1
ATOM 647 C C . ARG A 1 86 ? -1.701 -6.465 -12.711 1 96.44 86 ARG A C 1
ATOM 649 O O . ARG A 1 86 ? -2.309 -7.258 -13.43 1 96.44 86 ARG A O 1
ATOM 656 N N . HIS A 1 87 ? -1.634 -6.621 -11.398 1 93.81 87 HIS A N 1
ATOM 657 C CA . HIS A 1 87 ? -2.348 -7.707 -10.734 1 93.81 87 HIS A CA 1
ATOM 658 C C . HIS A 1 87 ? -3.854 -7.574 -10.93 1 93.81 87 HIS A C 1
ATOM 660 O O . HIS A 1 87 ? -4.551 -8.578 -11.102 1 93.81 87 HIS A O 1
ATOM 666 N N . LEU A 1 88 ? -4.301 -6.387 -10.961 1 93.25 88 LEU A N 1
ATOM 667 C CA . LEU A 1 88 ? -5.723 -6.164 -11.195 1 93.25 88 LEU A CA 1
ATOM 668 C C . LEU A 1 88 ? -6.113 -6.566 -12.609 1 93.25 88 LEU A C 1
ATOM 670 O O . LEU A 1 88 ? -7.176 -7.152 -12.828 1 93.25 88 LEU A O 1
ATOM 674 N N . ILE A 1 89 ? -5.301 -6.211 -13.516 1 94.5 89 ILE A N 1
ATOM 675 C CA . ILE A 1 89 ? -5.527 -6.59 -14.906 1 94.5 89 ILE A CA 1
ATOM 676 C C . ILE A 1 89 ? -5.52 -8.117 -15.031 1 94.5 89 ILE A C 1
ATOM 678 O O . ILE A 1 89 ? -6.375 -8.688 -15.711 1 94.5 89 ILE A O 1
ATOM 682 N N . MET A 1 90 ? -4.609 -8.805 -14.367 1 92.56 90 MET A N 1
ATOM 683 C CA . MET A 1 90 ? -4.539 -10.266 -14.383 1 92.56 90 MET A CA 1
ATOM 684 C C . MET A 1 90 ? -5.789 -10.875 -13.758 1 92.56 90 MET A C 1
ATOM 686 O O . MET A 1 90 ? -6.258 -11.93 -14.203 1 92.56 90 MET A O 1
ATOM 690 N N . ASP A 1 91 ? -6.32 -10.266 -12.75 1 88.81 91 ASP A N 1
ATOM 691 C CA . ASP A 1 91 ? -7.547 -10.734 -12.109 1 88.81 91 ASP A CA 1
ATOM 692 C C . ASP A 1 91 ? -8.719 -10.719 -13.094 1 88.81 91 ASP A C 1
ATOM 694 O O . ASP A 1 91 ? -9.711 -11.422 -12.891 1 88.81 91 ASP A O 1
ATOM 698 N N . MET A 1 92 ? -8.562 -9.922 -14.117 1 91.62 92 MET A N 1
ATOM 699 C CA . MET A 1 92 ? -9.594 -9.836 -15.141 1 91.62 92 MET A CA 1
ATOM 700 C C . MET A 1 92 ? -9.367 -10.883 -16.234 1 91.62 92 MET A C 1
ATOM 702 O O . MET A 1 92 ? -10.07 -10.898 -17.25 1 91.62 92 MET A O 1
ATOM 706 N N . GLY A 1 93 ? -8.359 -11.711 -16.094 1 90.88 93 GLY A N 1
ATOM 707 C CA . GLY A 1 93 ? -8.102 -12.797 -17.031 1 90.88 93 GLY A CA 1
ATOM 708 C C . GLY A 1 93 ? -7.137 -12.422 -18.141 1 90.88 93 GLY A C 1
ATOM 709 O O . GLY A 1 93 ? -7.004 -13.148 -19.125 1 90.88 93 GLY A O 1
ATOM 710 N N . ILE A 1 94 ? -6.551 -11.258 -18.016 1 93.62 94 ILE A N 1
ATOM 711 C CA . ILE A 1 94 ? -5.617 -10.773 -19.031 1 93.62 94 ILE A CA 1
ATOM 712 C C . ILE A 1 94 ? -4.184 -11.07 -18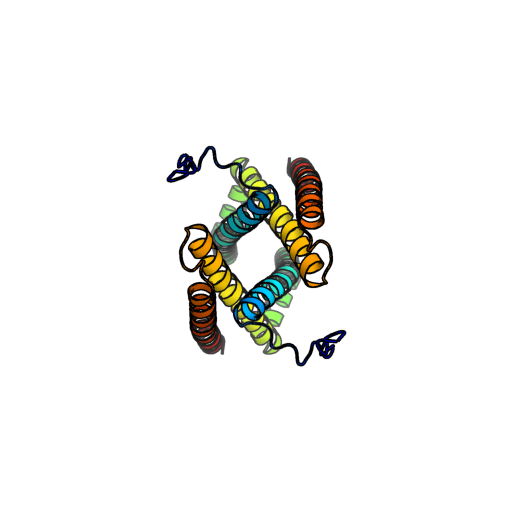.594 1 93.62 94 ILE A C 1
ATOM 714 O O . ILE A 1 94 ? -3.801 -10.773 -17.453 1 93.62 94 ILE A O 1
ATOM 718 N N . GLY A 1 95 ? -3.375 -11.773 -19.5 1 91.44 95 GLY A N 1
ATOM 719 C CA . GLY A 1 95 ? -1.968 -12.008 -19.219 1 91.44 95 GLY A CA 1
ATOM 720 C C . GLY A 1 95 ? -1.73 -13.156 -18.266 1 91.44 95 GLY A C 1
ATOM 721 O O . GLY A 1 95 ? -0.74 -13.164 -17.531 1 91.44 95 GLY A O 1
ATOM 722 N N . GLU A 1 96 ? -2.57 -14.109 -18.312 1 90 96 GLU A N 1
ATOM 723 C CA . GLU A 1 96 ? -2.496 -15.203 -17.344 1 90 96 GLU A CA 1
ATOM 724 C C . GLU A 1 96 ? -1.582 -16.312 -17.844 1 90 96 GLU A C 1
ATOM 726 O O . GLU A 1 96 ? -1.178 -17.188 -17.078 1 90 96 GLU A O 1
ATOM 731 N N . THR A 1 97 ? -1.237 -16.234 -19.062 1 92.5 97 THR A N 1
ATOM 732 C CA . THR A 1 97 ? -0.316 -17.234 -19.594 1 92.5 97 THR A CA 1
ATOM 733 C C . THR A 1 97 ? 1.121 -16.906 -19.203 1 92.5 97 THR A C 1
ATOM 735 O O . THR A 1 97 ? 1.401 -15.82 -18.703 1 92.5 97 THR A O 1
ATOM 738 N N . LEU A 1 98 ? 1.957 -17.938 -19.328 1 92.25 98 LEU A N 1
ATOM 739 C CA . LEU A 1 98 ? 3.367 -17.719 -19.031 1 92.25 98 LEU A CA 1
ATOM 740 C C . LEU A 1 98 ? 3.924 -16.562 -19.844 1 92.25 98 LEU A C 1
ATOM 742 O O . LEU A 1 98 ? 4.602 -15.688 -19.312 1 92.25 98 LEU A O 1
ATOM 746 N N . GLU A 1 99 ? 3.59 -16.625 -21.109 1 94.5 99 GLU A N 1
ATOM 747 C CA . GLU A 1 99 ? 4.059 -15.555 -22 1 94.5 99 GLU A CA 1
ATOM 748 C C . GLU A 1 99 ? 3.428 -14.219 -21.625 1 94.5 99 GLU A C 1
ATOM 750 O O . GLU A 1 99 ? 4.098 -13.18 -21.656 1 94.5 99 GLU A O 1
ATOM 755 N N . GLY A 1 100 ? 2.207 -14.188 -21.344 1 93.88 100 GLY A N 1
ATOM 756 C CA . GLY A 1 100 ? 1.518 -12.977 -20.922 1 93.88 100 GLY A CA 1
ATOM 757 C C . GLY A 1 100 ? 2.076 -12.391 -19.641 1 93.88 100 GLY A C 1
ATOM 758 O O . GLY A 1 100 ? 2.229 -11.172 -19.531 1 93.88 100 GLY A O 1
ATOM 759 N N . GLY A 1 101 ? 2.357 -13.312 -18.672 1 94.06 101 GLY A N 1
ATOM 760 C CA . GLY A 1 101 ? 2.969 -12.867 -17.438 1 94.06 101 GLY A CA 1
ATOM 761 C C . GLY A 1 101 ? 4.328 -12.227 -17.625 1 94.06 101 GLY A C 1
ATOM 762 O O . GLY A 1 101 ? 4.633 -11.203 -17.016 1 94.06 101 GLY A O 1
ATOM 763 N N . ARG A 1 102 ? 5.078 -12.852 -18.484 1 95.75 102 ARG A N 1
ATOM 764 C CA . ARG A 1 102 ? 6.402 -12.312 -18.781 1 95.75 102 ARG A CA 1
ATOM 765 C C . ARG A 1 102 ? 6.305 -10.945 -19.453 1 95.75 102 ARG A C 1
ATOM 767 O O . ARG A 1 102 ? 7.031 -10.023 -19.078 1 95.75 102 ARG A O 1
ATOM 774 N N . LEU A 1 103 ? 5.441 -10.812 -20.406 1 96.5 103 LEU A N 1
ATOM 775 C CA . LEU A 1 103 ? 5.25 -9.547 -21.094 1 96.5 103 LEU A CA 1
ATOM 776 C C . LEU A 1 103 ? 4.754 -8.469 -20.125 1 96.5 103 LEU A C 1
ATOM 778 O O . LEU A 1 103 ? 5.258 -7.348 -20.141 1 96.5 103 LEU A O 1
ATOM 782 N N . GLY A 1 104 ? 3.771 -8.836 -19.312 1 96.88 104 GLY A N 1
ATOM 783 C CA . GLY A 1 104 ? 3.273 -7.902 -18.328 1 96.88 104 GLY A CA 1
ATOM 784 C C . GLY A 1 104 ? 4.355 -7.395 -17.391 1 96.88 104 GLY A C 1
ATOM 785 O O . GLY A 1 104 ? 4.398 -6.207 -17.062 1 96.88 104 GLY A O 1
ATOM 786 N N . SER A 1 105 ? 5.168 -8.281 -16.984 1 97.31 105 SER A N 1
ATOM 787 C CA . SER A 1 105 ? 6.254 -7.922 -16.078 1 97.31 105 SER A CA 1
ATOM 788 C C . SER A 1 105 ? 7.227 -6.949 -16.734 1 97.31 105 SER A C 1
ATOM 790 O O . SER A 1 105 ? 7.66 -5.977 -16.109 1 97.31 105 SER A O 1
ATOM 792 N N . LYS A 1 106 ? 7.547 -7.191 -17.969 1 97.69 106 LYS A N 1
ATOM 793 C CA . LYS A 1 106 ? 8.438 -6.289 -18.688 1 97.69 106 LYS A CA 1
ATOM 794 C C . LYS A 1 106 ? 7.816 -4.902 -18.844 1 97.69 106 LYS A C 1
ATOM 796 O O . LYS A 1 106 ? 8.508 -3.889 -18.703 1 97.69 106 LYS A O 1
ATOM 801 N N . ILE A 1 107 ? 6.566 -4.844 -19.125 1 98 107 ILE A N 1
ATOM 802 C CA . ILE A 1 107 ? 5.852 -3.588 -19.328 1 98 107 ILE A CA 1
ATOM 803 C C . ILE A 1 107 ? 5.867 -2.773 -18.031 1 98 107 ILE A C 1
ATOM 805 O O . ILE A 1 107 ? 6.152 -1.574 -18.047 1 98 107 ILE A O 1
ATOM 809 N N . ILE A 1 108 ? 5.617 -3.447 -16.859 1 97.81 108 ILE A N 1
ATOM 810 C CA . ILE A 1 108 ? 5.5 -2.672 -15.633 1 97.81 108 ILE A CA 1
ATOM 811 C C . ILE A 1 108 ? 6.879 -2.189 -15.195 1 97.81 108 ILE A C 1
ATOM 813 O O . ILE A 1 108 ? 7.008 -1.125 -14.586 1 97.81 108 ILE A O 1
ATOM 817 N N . ILE A 1 109 ? 7.941 -2.957 -15.531 1 97.88 109 ILE A N 1
ATOM 818 C CA . ILE A 1 109 ? 9.289 -2.482 -15.234 1 97.88 109 ILE A CA 1
ATOM 819 C C . ILE A 1 109 ? 9.586 -1.227 -16.047 1 97.88 109 ILE A C 1
ATOM 821 O O . ILE A 1 109 ? 10.055 -0.223 -15.508 1 97.88 109 ILE A O 1
ATOM 825 N N . ALA A 1 110 ? 9.258 -1.285 -17.328 1 98.44 110 ALA A N 1
ATOM 826 C CA . ALA A 1 110 ? 9.508 -0.141 -18.203 1 98.44 110 ALA A CA 1
ATOM 827 C C . ALA A 1 110 ? 8.734 1.085 -17.734 1 98.44 110 ALA A C 1
ATOM 829 O O . ALA A 1 110 ? 9.297 2.17 -17.594 1 98.44 110 ALA A O 1
ATOM 830 N N . ILE A 1 111 ? 7.465 0.944 -17.484 1 98.62 111 ILE A N 1
ATOM 831 C CA . ILE A 1 111 ? 6.613 2.049 -17.047 1 98.62 111 ILE A CA 1
ATOM 832 C C . ILE A 1 111 ? 7.125 2.609 -15.727 1 98.62 111 ILE A C 1
ATOM 834 O O . ILE A 1 111 ? 7.207 3.828 -15.555 1 98.62 111 ILE A O 1
ATOM 838 N N . SER A 1 112 ? 7.48 1.761 -14.789 1 98.69 112 SER A N 1
ATOM 839 C CA . SER A 1 112 ? 7.941 2.188 -13.469 1 98.69 112 SER A CA 1
ATOM 840 C C . SER A 1 112 ? 9.242 2.971 -13.562 1 98.69 112 SER A C 1
ATOM 842 O O . SER A 1 112 ? 9.406 3.996 -12.898 1 98.69 112 SER A O 1
ATOM 844 N N . VAL A 1 113 ? 10.148 2.471 -14.391 1 98.44 113 VAL A N 1
ATOM 845 C CA . VAL A 1 113 ? 11.43 3.148 -14.539 1 98.44 113 VAL A CA 1
ATOM 846 C C . VAL A 1 113 ? 11.211 4.562 -15.07 1 98.44 113 VAL A C 1
ATOM 848 O O . VAL A 1 113 ? 11.789 5.523 -14.555 1 98.44 113 VAL A O 1
ATOM 851 N N . VAL A 1 114 ? 10.352 4.711 -16.062 1 98.69 114 VAL A N 1
ATOM 852 C CA . VAL A 1 114 ? 10.062 6.02 -16.641 1 98.69 114 VAL A CA 1
ATOM 853 C C . VAL A 1 114 ? 9.469 6.938 -15.578 1 98.69 114 VAL A C 1
ATOM 855 O O . VAL A 1 114 ? 9.914 8.078 -15.414 1 98.69 114 VAL A O 1
ATOM 858 N N . LEU A 1 115 ? 8.508 6.457 -14.859 1 98.62 115 LEU A N 1
ATOM 859 C CA . LEU A 1 115 ? 7.836 7.266 -13.844 1 98.62 115 LEU A CA 1
ATOM 860 C C . LEU A 1 115 ? 8.797 7.645 -12.727 1 98.62 115 LEU A C 1
ATOM 862 O O . LEU A 1 115 ? 8.766 8.773 -12.234 1 98.62 115 LEU A O 1
ATOM 866 N N . ILE A 1 116 ? 9.656 6.727 -12.312 1 98.44 116 ILE A N 1
ATOM 867 C CA . ILE A 1 116 ? 10.602 6.957 -11.219 1 98.44 116 ILE A CA 1
ATOM 868 C C . ILE A 1 116 ? 11.625 8.008 -11.641 1 98.44 116 ILE A C 1
ATOM 870 O O . ILE A 1 116 ? 11.961 8.898 -10.859 1 98.44 116 ILE A O 1
ATOM 874 N N . VAL A 1 117 ? 12.062 7.922 -12.859 1 98.38 117 VAL A N 1
ATOM 875 C CA . VAL A 1 117 ? 13.008 8.906 -13.367 1 98.38 117 VAL A CA 1
ATOM 876 C C . VAL A 1 117 ? 12.344 10.281 -13.43 1 98.38 117 VAL A C 1
ATOM 878 O O . VAL A 1 117 ? 12.938 11.281 -13.031 1 98.38 117 VAL A O 1
ATOM 881 N N . LEU A 1 118 ? 11.109 10.328 -13.93 1 98.25 118 LEU A N 1
ATOM 882 C CA . LEU A 1 118 ? 10.375 11.586 -14 1 98.25 118 LEU A CA 1
ATOM 883 C C . LEU A 1 118 ? 10.188 12.18 -12.609 1 98.25 118 LEU A C 1
ATOM 885 O O . LEU A 1 118 ? 10.305 13.398 -12.43 1 98.25 118 LEU A O 1
ATOM 889 N N . ALA A 1 119 ? 9.906 11.359 -11.617 1 97.56 119 ALA A N 1
ATOM 890 C CA . ALA A 1 119 ? 9.781 11.805 -10.227 1 97.56 119 ALA A CA 1
ATOM 891 C C . ALA A 1 119 ? 11.094 12.391 -9.719 1 97.56 119 ALA A C 1
ATOM 893 O O . ALA A 1 119 ? 11.102 13.391 -9 1 97.56 119 ALA A O 1
ATOM 894 N N . GLY A 1 120 ? 12.172 11.703 -10.094 1 96.69 120 GLY A N 1
ATOM 895 C CA . GLY A 1 120 ? 13.484 12.227 -9.734 1 96.69 120 GLY A CA 1
ATOM 896 C C . GLY A 1 120 ? 13.758 13.602 -10.312 1 96.69 120 GLY A C 1
ATOM 897 O O . GLY A 1 120 ? 14.234 14.492 -9.602 1 96.69 120 GLY A O 1
ATOM 898 N N . VAL A 1 121 ? 13.391 13.805 -11.539 1 96.81 121 VAL A N 1
ATOM 899 C CA . VAL A 1 121 ? 13.57 15.094 -12.211 1 96.81 121 VAL A CA 1
ATOM 900 C C . VAL A 1 121 ? 12.703 16.156 -11.539 1 96.81 121 VAL A C 1
ATOM 902 O O . VAL A 1 121 ? 13.141 17.297 -11.352 1 96.81 121 VAL A O 1
ATOM 905 N N . TRP A 1 122 ? 11.547 15.727 -11.195 1 94.81 122 TRP A N 1
ATOM 906 C CA . TRP A 1 122 ? 10.602 16.656 -10.578 1 94.81 122 TRP A CA 1
ATOM 907 C C . TRP A 1 122 ? 11.109 17.109 -9.211 1 94.81 122 TRP A C 1
ATOM 909 O O . TRP A 1 122 ? 11.023 18.297 -8.875 1 94.81 122 TRP A O 1
ATOM 919 N N . ILE A 1 123 ? 11.727 16.266 -8.414 1 92.06 123 ILE A N 1
ATOM 920 C CA . ILE A 1 123 ? 12.133 16.531 -7.043 1 92.06 123 ILE A CA 1
ATOM 921 C C . ILE A 1 123 ? 13.477 17.25 -7.035 1 92.06 123 ILE A C 1
ATOM 923 O O . ILE A 1 123 ? 13.734 18.094 -6.164 1 92.06 123 ILE A O 1
ATOM 927 N N . TRP A 1 124 ? 14.336 16.969 -8.008 1 89.69 124 TRP A N 1
ATOM 928 C CA . TRP A 1 124 ? 15.664 17.578 -8.031 1 89.69 124 TRP A CA 1
ATOM 929 C C . TRP A 1 124 ? 15.758 18.656 -9.102 1 89.69 124 TRP A C 1
ATOM 931 O O . TRP A 1 124 ? 16.547 19.594 -8.984 1 89.69 124 TRP A O 1
ATOM 941 N N . MET B 1 1 ? -16.672 -40.062 -26.984 1 37.72 1 MET B N 1
ATOM 942 C CA . MET B 1 1 ? -17.484 -39.625 -25.859 1 37.72 1 MET B CA 1
ATOM 943 C C . MET B 1 1 ? -16.984 -38.281 -25.312 1 37.72 1 MET B C 1
ATOM 945 O O . MET B 1 1 ? -15.859 -38.188 -24.812 1 37.72 1 MET B O 1
ATOM 949 N N . ASN B 1 2 ? -17.297 -37.062 -25.938 1 39.31 2 ASN B N 1
ATOM 950 C CA . ASN B 1 2 ? -16.859 -35.688 -25.688 1 39.31 2 ASN B CA 1
ATOM 951 C C . ASN B 1 2 ? -17.25 -35.25 -24.281 1 39.31 2 ASN B C 1
ATOM 953 O O . ASN B 1 2 ? -18.438 -35.188 -23.953 1 39.31 2 ASN B O 1
ATOM 957 N N . SER B 1 3 ? -16.641 -35.688 -23.172 1 46.66 3 SER B N 1
ATOM 958 C CA . SER B 1 3 ? -16.906 -35.281 -21.812 1 46.66 3 SER B CA 1
ATOM 959 C C . SER B 1 3 ? -17.031 -33.75 -21.734 1 46.66 3 SER B C 1
ATOM 961 O O . SER B 1 3 ? -16.062 -33.031 -21.953 1 46.66 3 SER B O 1
ATOM 963 N N . GLN B 1 4 ? -18.078 -33.156 -22.219 1 45.25 4 GLN B N 1
ATOM 964 C CA . GLN B 1 4 ? -18.391 -31.75 -21.984 1 45.25 4 GLN B CA 1
ATOM 965 C C . GLN B 1 4 ? -18.406 -31.422 -20.5 1 45.25 4 GLN B C 1
ATOM 967 O O . GLN B 1 4 ? -19.25 -31.938 -19.75 1 45.25 4 GLN B O 1
ATOM 972 N N . ARG B 1 5 ? -17.281 -31.375 -19.812 1 53.06 5 ARG B N 1
ATOM 973 C CA . ARG B 1 5 ? -17.312 -30.859 -18.453 1 53.06 5 ARG B CA 1
ATOM 974 C C . ARG B 1 5 ? -18.188 -29.609 -18.359 1 53.06 5 ARG B C 1
ATOM 976 O O . ARG B 1 5 ? -18.047 -28.688 -19.172 1 53.06 5 ARG B O 1
ATOM 983 N N . PRO B 1 6 ? -19.312 -29.703 -17.828 1 51.25 6 PRO B N 1
ATOM 984 C CA . PRO B 1 6 ? -20.172 -28.531 -17.672 1 51.25 6 PRO B CA 1
ATOM 985 C C . PRO B 1 6 ? -19.422 -27.328 -17.125 1 51.25 6 PRO B C 1
ATOM 987 O O . PRO B 1 6 ? -18.594 -27.469 -16.203 1 51.25 6 PRO B O 1
ATOM 990 N N . VAL B 1 7 ? -18.906 -26.453 -17.969 1 52.91 7 VAL B N 1
ATOM 991 C CA . VAL B 1 7 ? -18.359 -25.188 -17.516 1 52.91 7 VAL B CA 1
ATOM 992 C C . VAL B 1 7 ? -19.422 -24.406 -16.75 1 52.91 7 VAL B C 1
ATOM 994 O O . VAL B 1 7 ? -20.5 -24.109 -17.297 1 52.91 7 VAL B O 1
ATOM 997 N N . ASN B 1 8 ? -19.672 -24.781 -15.586 1 50.59 8 ASN B N 1
ATOM 998 C CA . ASN B 1 8 ? -20.484 -23.859 -14.812 1 50.59 8 ASN B CA 1
ATOM 999 C C . ASN B 1 8 ? -20.016 -22.422 -14.969 1 50.59 8 ASN B C 1
ATOM 1001 O O . ASN B 1 8 ? -18.891 -22.094 -14.617 1 50.59 8 ASN B O 1
ATOM 1005 N N . LEU B 1 9 ? -20.547 -21.656 -15.781 1 50.72 9 LEU B N 1
ATOM 1006 C CA . LEU B 1 9 ? -20.188 -20.312 -16.188 1 50.72 9 LEU B CA 1
ATOM 1007 C C . LEU B 1 9 ? -20.594 -19.297 -15.117 1 50.72 9 LEU B C 1
ATOM 1009 O O . LEU B 1 9 ? -20.375 -18.094 -15.281 1 50.72 9 LEU B O 1
ATOM 1013 N N . ASP B 1 10 ? -21.453 -19.797 -14.219 1 52.16 10 ASP B N 1
ATOM 1014 C CA . ASP B 1 10 ? -21.859 -18.812 -13.211 1 52.16 10 ASP B CA 1
ATOM 1015 C C . ASP B 1 10 ? -20.703 -18.5 -12.266 1 52.16 10 ASP B C 1
ATOM 1017 O O . ASP B 1 10 ? -20.406 -19.281 -11.359 1 52.16 10 ASP B O 1
ATOM 1021 N N . LEU B 1 11 ? -19.875 -17.641 -12.656 1 50.06 11 LEU B N 1
ATOM 1022 C CA . LEU B 1 11 ? -18.719 -17.234 -11.867 1 50.06 11 LEU B CA 1
ATOM 1023 C C . LEU B 1 11 ? -19.094 -17.078 -10.398 1 50.06 11 LEU B C 1
ATOM 1025 O O . LEU B 1 11 ? -18.234 -17.25 -9.516 1 50.06 11 LEU B O 1
ATOM 1029 N N . ARG B 1 12 ? -20.391 -16.766 -10.242 1 53.03 12 ARG B N 1
ATOM 1030 C CA . ARG B 1 12 ? -20.828 -16.656 -8.859 1 53.03 12 ARG B CA 1
ATOM 1031 C C . ARG B 1 12 ? -20.859 -18.016 -8.188 1 53.03 12 ARG B C 1
ATOM 1033 O O . ARG B 1 12 ? -20.969 -18.109 -6.961 1 53.03 12 ARG B O 1
ATOM 1040 N N . THR B 1 13 ? -20.953 -18.938 -8.836 1 53.31 13 THR B N 1
ATOM 1041 C CA . THR B 1 13 ? -21.016 -20.297 -8.297 1 53.31 13 THR B CA 1
ATOM 1042 C C . THR B 1 13 ? -19.625 -20.922 -8.234 1 53.31 13 THR B C 1
ATOM 1044 O O . THR B 1 13 ? -19.453 -22 -7.668 1 53.31 13 THR B O 1
ATOM 1047 N N . ILE B 1 14 ? -18.688 -20.453 -9.094 1 56.09 14 ILE B N 1
ATOM 1048 C CA . ILE B 1 14 ? -17.328 -20.984 -8.953 1 56.09 14 ILE B CA 1
ATOM 1049 C C . ILE B 1 14 ? -16.781 -20.625 -7.582 1 56.09 14 ILE B C 1
ATOM 1051 O O . ILE B 1 14 ? -16.766 -19.453 -7.203 1 56.09 14 ILE B O 1
ATOM 1055 N N . LYS B 1 15 ? -16.812 -21.484 -6.656 1 66.44 15 LYS B N 1
ATOM 1056 C CA . LYS B 1 15 ? -16.266 -21.312 -5.32 1 66.44 15 LYS B CA 1
ATOM 1057 C C . LYS B 1 15 ? -14.766 -21 -5.383 1 66.44 15 LYS B C 1
ATOM 1059 O O . LYS B 1 15 ? -13.961 -21.875 -5.73 1 66.44 15 LYS B O 1
ATOM 1064 N N . L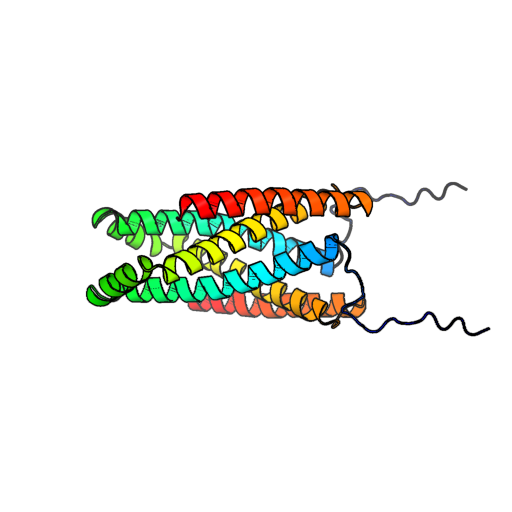EU B 1 16 ? -14.469 -19.766 -5.434 1 76.12 16 LEU B N 1
ATOM 1065 C CA . LEU B 1 16 ? -13.07 -19.375 -5.352 1 76.12 16 LEU B CA 1
ATOM 1066 C C . LEU B 1 16 ? -12.406 -19.969 -4.113 1 76.12 16 LEU B C 1
ATOM 1068 O O . LEU B 1 16 ? -13 -19.969 -3.031 1 76.12 16 LEU B O 1
ATOM 1072 N N . PRO B 1 17 ? -11.297 -20.578 -4.383 1 89.19 17 PRO B N 1
ATOM 1073 C CA . PRO B 1 17 ? -10.539 -21.031 -3.211 1 89.19 17 PRO B CA 1
ATOM 1074 C C . PRO B 1 17 ? -10.25 -19.906 -2.223 1 89.19 17 PRO B C 1
ATOM 1076 O O . PRO B 1 17 ? -10.211 -18.734 -2.611 1 89.19 17 PRO B O 1
ATOM 1079 N N . ILE B 1 18 ? -10.141 -20.266 -0.989 1 92.94 18 ILE B N 1
ATOM 1080 C CA . ILE B 1 18 ? -9.93 -19.297 0.071 1 92.94 18 ILE B CA 1
ATOM 1081 C C . ILE B 1 18 ? -8.656 -18.5 -0.212 1 92.94 18 ILE B C 1
ATOM 1083 O O . ILE B 1 18 ? -8.57 -17.312 0.114 1 92.94 18 ILE B O 1
ATOM 1087 N N . THR B 1 19 ? -7.672 -19.094 -0.808 1 92.19 19 THR B N 1
ATOM 1088 C CA . THR B 1 19 ? -6.441 -18.391 -1.173 1 92.19 19 THR B CA 1
ATOM 1089 C C . THR B 1 19 ? -6.719 -17.297 -2.201 1 92.19 19 THR B C 1
ATOM 1091 O O . THR B 1 19 ? -6.109 -16.234 -2.16 1 92.19 19 THR B O 1
ATOM 1094 N N . GLY B 1 20 ? -7.656 -17.594 -3.086 1 90.75 20 GLY B N 1
ATOM 1095 C CA . GLY B 1 20 ? -8.055 -16.609 -4.066 1 90.75 20 GLY B CA 1
ATOM 1096 C C . GLY B 1 20 ? -8.82 -15.438 -3.455 1 90.75 20 GLY B C 1
ATOM 1097 O O . GLY B 1 20 ? -8.609 -14.289 -3.842 1 90.75 20 GLY B O 1
ATOM 1098 N N . VAL B 1 21 ? -9.602 -15.758 -2.529 1 93.19 21 VAL B N 1
ATOM 1099 C CA . VAL B 1 21 ? -10.398 -14.734 -1.864 1 93.19 21 VAL B CA 1
ATOM 1100 C C . VAL B 1 21 ? -9.484 -13.773 -1.101 1 93.19 21 VAL B C 1
ATOM 1102 O O . VAL B 1 21 ? -9.633 -12.555 -1.19 1 93.19 21 VAL B O 1
ATOM 1105 N N . THR B 1 22 ? -8.516 -14.305 -0.391 1 95.62 22 THR B N 1
ATOM 1106 C CA . THR B 1 22 ? -7.629 -13.469 0.408 1 95.62 22 THR B CA 1
ATOM 1107 C C . THR B 1 22 ? -6.75 -12.602 -0.49 1 95.62 22 THR B C 1
ATOM 1109 O O . THR B 1 22 ? -6.473 -11.445 -0.166 1 95.62 22 THR B O 1
ATOM 1112 N N . SER B 1 23 ? -6.371 -13.125 -1.638 1 93.75 23 SER B N 1
ATOM 1113 C CA . SER B 1 23 ? -5.586 -12.336 -2.582 1 93.75 23 SER B CA 1
ATOM 1114 C C . SER B 1 23 ? -6.418 -11.227 -3.203 1 93.75 23 SER B C 1
ATOM 1116 O O . SER B 1 23 ? -5.926 -10.117 -3.412 1 93.75 23 SER B O 1
ATOM 1118 N N . PHE B 1 24 ? -7.605 -11.555 -3.508 1 92.5 24 PHE B N 1
ATOM 1119 C CA . PHE B 1 24 ? -8.516 -10.547 -4.055 1 92.5 24 PHE B CA 1
ATOM 1120 C C . PHE B 1 24 ? -8.742 -9.422 -3.051 1 92.5 24 PHE B C 1
ATOM 1122 O O . PHE B 1 24 ? -8.656 -8.25 -3.4 1 92.5 24 PHE B O 1
ATOM 1129 N N . LEU B 1 25 ? -8.992 -9.734 -1.815 1 96.38 25 LEU B N 1
ATOM 1130 C CA . LEU B 1 25 ? -9.234 -8.75 -0.767 1 96.38 25 LEU B CA 1
ATOM 1131 C C . LEU B 1 25 ? -7.992 -7.906 -0.515 1 96.38 25 LEU B C 1
ATOM 1133 O O . LEU B 1 25 ? -8.102 -6.719 -0.192 1 96.38 25 LEU B O 1
ATOM 1137 N N . HIS B 1 26 ? -6.828 -8.516 -0.67 1 96.75 26 HIS B N 1
ATOM 1138 C CA . HIS B 1 26 ? -5.582 -7.766 -0.546 1 96.75 26 HIS B CA 1
ATOM 1139 C C . HIS B 1 26 ? -5.484 -6.68 -1.611 1 96.75 26 HIS B C 1
ATOM 1141 O O . HIS B 1 26 ? -5.18 -5.527 -1.301 1 96.75 26 HIS B O 1
ATOM 1147 N N . ARG B 1 27 ? -5.91 -7.074 -2.793 1 95 27 ARG B N 1
ATOM 1148 C CA . ARG B 1 27 ? -5.859 -6.113 -3.893 1 95 27 ARG B CA 1
ATOM 1149 C C . ARG B 1 27 ? -6.922 -5.035 -3.727 1 95 27 ARG B C 1
ATOM 1151 O O . ARG B 1 27 ? -6.664 -3.857 -3.982 1 95 27 ARG B O 1
ATOM 1158 N N . VAL B 1 28 ? -8.055 -5.348 -3.297 1 95.69 28 VAL B N 1
ATOM 1159 C CA . VAL B 1 28 ? -9.125 -4.391 -3.051 1 95.69 28 VAL B CA 1
ATOM 1160 C C . VAL B 1 28 ? -8.711 -3.422 -1.946 1 95.69 28 VAL B C 1
ATOM 1162 O O . VAL B 1 28 ? -8.938 -2.215 -2.057 1 95.69 28 VAL B O 1
ATOM 1165 N N . SER B 1 29 ? -8.102 -3.945 -0.896 1 97.69 29 SER B N 1
ATOM 1166 C CA . SER B 1 29 ? -7.645 -3.074 0.181 1 97.69 29 SER B CA 1
ATOM 1167 C C . SER B 1 29 ? -6.574 -2.104 -0.308 1 97.69 29 SER B C 1
ATOM 1169 O O . SER B 1 29 ? -6.523 -0.953 0.13 1 97.69 29 SER B O 1
ATOM 1171 N N . GLY B 1 30 ? -5.77 -2.549 -1.23 1 96.75 30 GLY B N 1
ATOM 1172 C CA . GLY B 1 30 ? -4.801 -1.652 -1.841 1 96.75 30 GLY B CA 1
ATOM 1173 C C . GLY B 1 30 ? -5.445 -0.514 -2.609 1 96.75 30 GLY B C 1
ATOM 1174 O O . GLY B 1 30 ? -5 0.631 -2.523 1 96.75 30 GLY B O 1
ATOM 1175 N N . ILE B 1 31 ? -6.488 -0.799 -3.307 1 96.25 31 ILE B N 1
ATOM 1176 C CA . ILE B 1 31 ? -7.219 0.212 -4.062 1 96.25 31 ILE B CA 1
ATOM 1177 C C . ILE B 1 31 ? -7.828 1.231 -3.104 1 96.25 31 ILE B C 1
ATOM 1179 O O . ILE B 1 31 ? -7.715 2.441 -3.316 1 96.25 31 ILE B O 1
ATOM 1183 N N . ILE B 1 32 ? -8.422 0.748 -2.111 1 97.19 32 ILE B N 1
ATOM 1184 C CA . ILE B 1 32 ? -9.039 1.619 -1.118 1 97.19 32 ILE B CA 1
ATOM 1185 C C . ILE B 1 32 ? -7.98 2.521 -0.492 1 97.19 32 ILE B C 1
ATOM 1187 O O . ILE B 1 32 ? -8.195 3.727 -0.336 1 97.19 32 ILE B O 1
ATOM 1191 N N . LEU B 1 33 ? -6.875 1.941 -0.183 1 97.06 33 LEU B N 1
ATOM 1192 C CA . LEU B 1 33 ? -5.812 2.707 0.458 1 97.06 33 LEU B CA 1
ATOM 1193 C C . LEU B 1 33 ? -5.238 3.744 -0.5 1 97.06 33 LEU B C 1
ATOM 1195 O O . LEU B 1 33 ? -4.895 4.855 -0.087 1 97.06 33 LEU B O 1
ATOM 1199 N N . PHE B 1 34 ? -5.148 3.373 -1.756 1 95.56 34 PHE B N 1
ATOM 1200 C CA . PHE B 1 34 ? -4.633 4.328 -2.729 1 95.56 34 PHE B CA 1
ATOM 1201 C C . PHE B 1 34 ? -5.57 5.523 -2.867 1 95.56 34 PHE B C 1
ATOM 1203 O O . PHE B 1 34 ? -5.125 6.672 -2.859 1 95.56 34 PHE B O 1
ATOM 1210 N N . LEU B 1 35 ? -6.809 5.266 -2.941 1 94.81 35 LEU B N 1
ATOM 1211 C CA . LEU B 1 35 ? -7.801 6.336 -3.012 1 94.81 35 LEU B CA 1
ATOM 1212 C C . LEU B 1 35 ? -7.82 7.141 -1.716 1 94.81 35 LEU B C 1
ATOM 1214 O O . LEU B 1 35 ? -7.918 8.367 -1.746 1 94.81 35 LEU B O 1
ATOM 1218 N N . GLY B 1 36 ? -7.695 6.469 -0.613 1 94.56 36 GLY B N 1
ATOM 1219 C CA . GLY B 1 36 ? -7.621 7.129 0.68 1 94.56 36 GLY B CA 1
ATOM 1220 C C . GLY B 1 36 ? -6.418 8.047 0.812 1 94.56 36 GLY B C 1
ATOM 1221 O O . GLY B 1 36 ? -6.516 9.117 1.408 1 94.56 36 GLY B O 1
ATOM 1222 N N . LEU B 1 37 ? -5.355 7.613 0.274 1 91.94 37 LEU B N 1
ATOM 1223 C CA . LEU B 1 37 ? -4.156 8.445 0.29 1 91.94 37 LEU 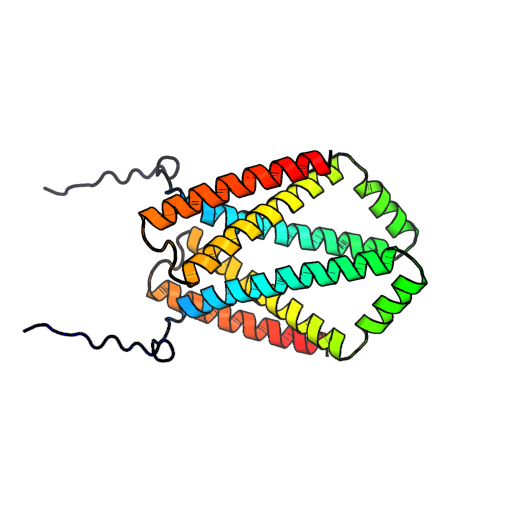B CA 1
ATOM 1224 C C . LEU B 1 37 ? -4.402 9.773 -0.42 1 91.94 37 LEU B C 1
ATOM 1226 O O . LEU B 1 37 ? -3.971 10.82 0.054 1 91.94 37 LEU B O 1
ATOM 1230 N N . GLY B 1 38 ? -5.137 9.719 -1.549 1 90.81 38 GLY B N 1
ATOM 1231 C CA . GLY B 1 38 ? -5.492 10.945 -2.242 1 90.81 38 GLY B CA 1
ATOM 1232 C C . GLY B 1 38 ? -6.34 11.883 -1.4 1 90.81 38 GLY B C 1
ATOM 1233 O O . GLY B 1 38 ? -6.082 13.086 -1.352 1 90.81 38 GLY B O 1
ATOM 1234 N N . ILE B 1 39 ? -7.23 11.336 -0.758 1 90.06 39 ILE B N 1
ATOM 1235 C CA . ILE B 1 39 ? -8.117 12.117 0.101 1 90.06 39 ILE B CA 1
ATOM 1236 C C . ILE B 1 39 ? -7.316 12.703 1.264 1 90.06 39 ILE B C 1
ATOM 1238 O O . ILE B 1 39 ? -7.477 13.883 1.603 1 90.06 39 ILE B O 1
ATOM 1242 N N . MET B 1 40 ? -6.477 11.945 1.835 1 87.06 40 MET B N 1
ATOM 1243 C CA . MET B 1 40 ? -5.672 12.391 2.967 1 87.06 40 MET B CA 1
ATOM 1244 C C . MET B 1 40 ? -4.711 13.5 2.547 1 87.06 40 MET B C 1
ATOM 1246 O O . MET B 1 40 ? -4.527 14.477 3.279 1 87.06 40 MET B O 1
ATOM 1250 N N . LEU B 1 41 ? -4.129 13.352 1.351 1 86.44 41 LEU B N 1
ATOM 1251 C CA . LEU B 1 41 ? -3.213 14.383 0.87 1 86.44 41 LEU B CA 1
ATOM 1252 C C . LEU B 1 41 ? -3.961 15.68 0.576 1 86.44 41 LEU B C 1
ATOM 1254 O O . LEU B 1 41 ? -3.443 16.766 0.83 1 86.44 41 LEU B O 1
ATOM 1258 N N . TYR B 1 42 ? -5.121 15.531 0.048 1 91 42 TYR B N 1
ATOM 1259 C CA . TYR B 1 42 ? -5.953 16.703 -0.179 1 91 42 TYR B CA 1
ATOM 1260 C C . TYR B 1 42 ? -6.293 17.391 1.138 1 91 42 TYR B C 1
ATOM 1262 O O . TYR B 1 42 ? -6.156 18.609 1.259 1 91 42 TYR B O 1
ATOM 1270 N N . ALA B 1 43 ? -6.688 16.672 2.092 1 87 43 ALA B N 1
ATOM 1271 C CA . ALA B 1 43 ? -7.027 17.219 3.404 1 87 43 ALA B CA 1
ATOM 1272 C C . ALA B 1 43 ? -5.816 17.875 4.055 1 87 43 ALA B C 1
ATOM 1274 O O . ALA B 1 43 ? -5.93 18.953 4.652 1 87 43 ALA B O 1
ATOM 1275 N N . LEU B 1 44 ? -4.742 17.234 3.92 1 82.12 44 LEU B N 1
ATOM 1276 C CA . LEU B 1 44 ? -3.521 17.797 4.492 1 82.12 44 LEU B CA 1
ATOM 1277 C C . LEU B 1 44 ? -3.154 19.109 3.801 1 82.12 44 LEU B C 1
ATOM 1279 O O . LEU B 1 44 ? -2.814 20.078 4.465 1 82.12 44 LEU B O 1
ATOM 1283 N N . SER B 1 45 ? -3.223 19.062 2.473 1 85.75 45 SER B N 1
ATOM 1284 C CA . SER B 1 45 ? -2.928 20.281 1.716 1 85.75 45 SER B CA 1
ATOM 1285 C C . SER B 1 45 ? -3.863 21.422 2.107 1 85.75 45 SER B C 1
ATOM 1287 O O . SER B 1 45 ? -3.418 22.547 2.334 1 85.75 45 SER B O 1
ATOM 1289 N N . LYS B 1 46 ? -5.051 21.109 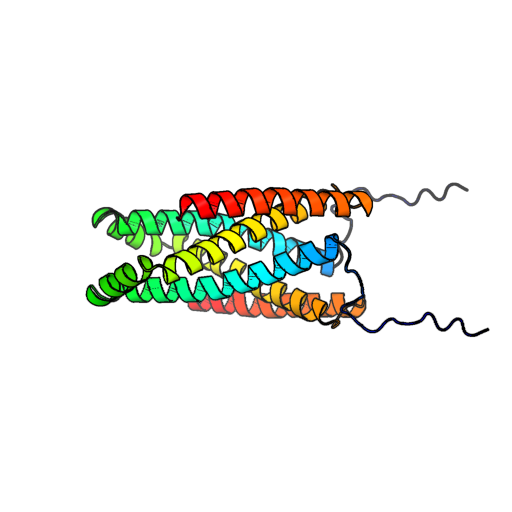2.197 1 89.5 46 LYS B N 1
ATOM 1290 C CA . LYS B 1 46 ? -6.043 22.109 2.598 1 89.5 46 LYS B CA 1
ATOM 1291 C C . LYS B 1 46 ? -5.777 22.609 4.016 1 89.5 46 LYS B C 1
ATOM 1293 O O . LYS B 1 46 ? -5.879 23.812 4.285 1 89.5 46 LYS B O 1
ATOM 1298 N N . SER B 1 47 ? -5.449 21.719 4.918 1 83.81 47 SER B N 1
ATOM 1299 C CA . SER B 1 47 ? -5.23 22.062 6.316 1 83.81 47 SER B CA 1
ATOM 1300 C C . SER B 1 47 ? -4 22.953 6.477 1 83.81 47 SER B C 1
ATOM 1302 O O . SER B 1 47 ? -3.922 23.75 7.41 1 83.81 47 SER B O 1
ATOM 1304 N N . LEU B 1 48 ? -3.041 22.875 5.52 1 78.56 48 LEU B N 1
ATOM 1305 C CA . LEU B 1 48 ? -1.793 23.625 5.617 1 78.56 48 LEU B CA 1
ATOM 1306 C C . LEU B 1 48 ? -1.881 24.938 4.836 1 78.56 48 LEU B C 1
ATOM 1308 O O . LEU B 1 48 ? -1.031 25.812 4.992 1 78.56 48 LEU B O 1
ATOM 1312 N N . GLY B 1 49 ? -2.881 25.094 4.133 1 84.81 49 GLY B N 1
ATOM 1313 C CA . GLY B 1 49 ? -2.982 26.234 3.234 1 84.81 49 GLY B CA 1
ATOM 1314 C C . GLY B 1 49 ? -3.455 27.5 3.922 1 84.81 49 GLY B C 1
ATOM 1315 O O . GLY B 1 49 ? -3.164 28.609 3.465 1 84.81 49 GLY B O 1
ATOM 1316 N N . SER B 1 50 ? -4.289 27.391 4.988 1 88.81 50 SER B N 1
ATOM 1317 C CA . SER B 1 50 ? -4.812 28.531 5.727 1 88.81 50 SER B CA 1
ATOM 1318 C C . SER B 1 50 ? -5.426 28.094 7.055 1 88.81 50 SER B C 1
ATOM 1320 O O . SER B 1 50 ? -5.668 26.906 7.277 1 88.81 50 SER B O 1
ATOM 1322 N N . GLU B 1 51 ? -5.676 29.078 7.926 1 87.38 51 GLU B N 1
ATOM 1323 C CA . GLU B 1 51 ? -6.367 28.797 9.188 1 87.38 51 GLU B CA 1
ATOM 1324 C C . GLU B 1 51 ? -7.785 28.297 8.938 1 87.38 51 GLU B C 1
ATOM 1326 O O . GLU B 1 51 ? -8.258 27.391 9.625 1 87.38 51 GLU B O 1
ATOM 1331 N N . GLU B 1 52 ? -8.398 28.906 8.016 1 94.25 52 GLU B N 1
ATOM 1332 C CA . GLU B 1 52 ? -9.75 28.5 7.656 1 94.25 52 GLU B CA 1
ATOM 1333 C C . GLU B 1 52 ? -9.766 27.062 7.125 1 94.25 52 GLU B C 1
ATOM 1335 O O . GLU B 1 52 ? -10.648 26.281 7.484 1 94.25 52 GLU B O 1
ATOM 1340 N N . GLY B 1 53 ? -8.891 26.797 6.23 1 92.75 53 GLY B N 1
ATOM 1341 C CA . GLY B 1 53 ? -8.766 25.438 5.723 1 92.75 53 GLY B CA 1
ATOM 1342 C C . GLY B 1 53 ? -8.516 24.406 6.812 1 92.75 53 GLY B C 1
ATOM 1343 O O . GLY B 1 53 ? -9.102 23.328 6.809 1 92.75 53 GLY B O 1
ATOM 1344 N N . PHE B 1 54 ? -7.621 24.781 7.73 1 84.19 54 PHE B N 1
ATOM 1345 C CA . PHE B 1 54 ? -7.336 23.906 8.859 1 84.19 54 PHE B CA 1
ATOM 1346 C C . PHE B 1 54 ? -8.594 23.641 9.664 1 84.19 54 PHE B C 1
ATOM 1348 O O . PHE B 1 54 ? -8.906 22.484 9.984 1 84.19 54 PHE B O 1
ATOM 1355 N N . ALA B 1 55 ? -9.32 24.688 10.016 1 89.19 55 ALA B N 1
ATOM 1356 C CA . ALA B 1 55 ? -10.531 24.578 10.82 1 89.19 55 ALA B CA 1
ATOM 1357 C C . ALA B 1 55 ? -11.578 23.719 10.117 1 89.19 55 ALA B C 1
ATOM 1359 O O . ALA B 1 55 ? -12.281 22.938 10.766 1 89.19 55 ALA B O 1
ATOM 1360 N N . GLU B 1 56 ? -11.703 23.812 8.812 1 92.44 56 GLU B N 1
ATOM 1361 C CA . GLU B 1 56 ? -12.664 23.047 8.031 1 92.44 56 GLU B CA 1
ATOM 1362 C C . GLU B 1 56 ? -12.336 21.547 8.078 1 92.44 56 GLU B C 1
ATOM 1364 O O . GLU B 1 56 ? -13.227 20.719 8.273 1 92.44 56 GLU B O 1
ATOM 1369 N N . VAL B 1 57 ? -11.102 21.25 7.848 1 89 57 VAL B N 1
ATOM 1370 C CA . VAL B 1 57 ? -10.672 19.859 7.871 1 89 57 VAL B CA 1
ATOM 1371 C C . VAL B 1 57 ? -10.891 19.266 9.266 1 89 57 VAL B C 1
ATOM 1373 O O . VAL B 1 57 ? -11.383 18.141 9.398 1 89 57 VAL B O 1
ATOM 1376 N N . LYS B 1 58 ? -10.578 19.969 10.273 1 85.62 58 LYS B N 1
ATOM 1377 C CA . LYS B 1 58 ? -10.773 19.531 11.648 1 85.62 58 LYS B CA 1
ATOM 1378 C C . LYS B 1 58 ? -12.242 19.234 11.93 1 85.62 58 LYS B C 1
ATOM 1380 O O . LYS B 1 58 ? -12.578 18.219 12.523 1 85.62 58 LYS B O 1
ATOM 1385 N N . ALA B 1 59 ? -13.047 20.125 11.531 1 88.94 59 ALA B N 1
ATOM 1386 C CA . ALA B 1 59 ? -14.484 19.969 11.75 1 88.94 59 ALA B CA 1
ATOM 1387 C C . ALA B 1 59 ? -15.008 18.734 11.023 1 88.94 59 ALA B C 1
ATOM 1389 O O . ALA B 1 59 ? -15.859 18.016 11.555 1 88.94 59 ALA B O 1
ATOM 1390 N N . THR B 1 60 ? -14.492 18.453 9.875 1 90.19 60 THR B N 1
ATOM 1391 C CA . THR B 1 60 ? -14.922 17.312 9.07 1 90.19 60 THR B CA 1
ATOM 1392 C C . THR B 1 60 ? -14.477 16 9.711 1 90.19 60 THR B C 1
ATOM 1394 O O . THR B 1 60 ? -15.227 15.016 9.703 1 90.19 60 THR B O 1
ATOM 1397 N N . LEU B 1 61 ? -13.352 16.031 10.352 1 86.69 61 LEU B N 1
ATOM 1398 C CA . LEU B 1 61 ? -12.758 14.805 10.891 1 86.69 61 LEU B CA 1
ATOM 1399 C C . LEU B 1 61 ? -13.484 14.359 12.148 1 86.69 61 LEU B C 1
ATOM 1401 O O . LEU B 1 61 ? -13.32 13.219 12.594 1 86.69 61 LEU B O 1
ATOM 1405 N N . THR B 1 62 ? -14.328 15.219 12.664 1 85.69 62 THR B N 1
ATOM 1406 C CA . THR B 1 62 ? -15.039 14.875 13.891 1 85.69 62 THR B CA 1
ATOM 1407 C C . THR B 1 62 ? -16.453 14.383 13.578 1 85.69 62 THR B C 1
ATOM 1409 O O . THR B 1 62 ? -17.188 13.977 14.477 1 85.69 62 THR B O 1
ATOM 1412 N N . SER B 1 63 ? -16.812 14.359 12.414 1 91.38 63 SER B N 1
ATOM 1413 C CA . SER B 1 63 ? -18.141 13.906 12.023 1 91.38 63 SER B CA 1
ATOM 1414 C C . SER B 1 63 ? -18.25 12.383 12.039 1 91.38 63 SER B C 1
ATOM 1416 O O . SER B 1 63 ? -17.234 11.695 11.938 1 91.38 63 SER B O 1
ATOM 1418 N N . PRO B 1 64 ? -19.484 11.844 12.227 1 92.75 64 PRO B N 1
ATOM 1419 C CA . PRO B 1 64 ? -19.672 10.391 12.18 1 92.75 64 PRO B CA 1
ATOM 1420 C C . PRO B 1 64 ? -19.219 9.781 10.852 1 92.75 64 PRO B C 1
ATOM 1422 O O . PRO B 1 64 ? -18.688 8.672 10.828 1 92.75 64 PRO B O 1
ATOM 1425 N N . LEU B 1 65 ? -19.453 10.469 9.82 1 92.5 65 LEU B N 1
ATOM 1426 C CA . LEU B 1 65 ? -19.031 10 8.508 1 92.5 65 LEU B CA 1
ATOM 1427 C C . LEU B 1 65 ? -17.516 9.898 8.43 1 92.5 65 LEU B C 1
ATOM 1429 O O . LEU B 1 65 ? -16.969 8.93 7.891 1 92.5 65 LEU B O 1
ATOM 1433 N N . ALA B 1 66 ? -16.875 10.867 8.922 1 91.5 66 ALA B N 1
ATOM 1434 C CA . ALA B 1 66 ? -15.414 10.852 8.914 1 91.5 66 ALA B CA 1
ATOM 1435 C C . ALA B 1 66 ? -14.875 9.688 9.742 1 91.5 66 ALA B C 1
ATOM 1437 O O . ALA B 1 66 ? -13.891 9.055 9.367 1 91.5 66 ALA B O 1
ATOM 1438 N N . LYS B 1 67 ? -15.531 9.391 10.836 1 93.25 67 LYS B N 1
ATOM 1439 C CA . LYS B 1 67 ? -15.109 8.266 11.672 1 93.25 67 LYS B CA 1
ATOM 1440 C C . LYS B 1 67 ? -15.281 6.941 10.938 1 93.25 67 LYS B C 1
ATOM 1442 O O . LYS B 1 67 ? -14.438 6.051 11.047 1 93.25 67 LYS B O 1
ATOM 1447 N N . PHE B 1 68 ? -16.359 6.867 10.258 1 95.88 68 PHE B N 1
ATOM 1448 C CA . PHE B 1 68 ? -16.609 5.656 9.484 1 95.88 68 PHE B CA 1
ATOM 1449 C C . PHE B 1 68 ? -15.555 5.473 8.398 1 95.88 68 PHE B C 1
ATOM 1451 O O . PHE B 1 68 ? -15.031 4.371 8.219 1 95.88 68 PHE B O 1
ATOM 1458 N N . VAL B 1 69 ? -15.273 6.551 7.711 1 94.94 69 VAL B N 1
ATOM 1459 C CA . VAL B 1 69 ? -14.258 6.512 6.656 1 94.94 69 VAL B CA 1
ATOM 1460 C C . VAL B 1 69 ? -12.898 6.172 7.258 1 94.94 69 VAL B C 1
ATOM 1462 O O . VAL B 1 69 ? -12.156 5.352 6.711 1 94.94 69 VAL B O 1
ATOM 1465 N N . ALA B 1 70 ? -12.586 6.781 8.375 1 93.5 70 ALA B N 1
ATOM 1466 C CA . ALA B 1 70 ? -11.328 6.504 9.062 1 93.5 70 ALA B CA 1
ATOM 1467 C C . ALA B 1 70 ? -11.227 5.031 9.453 1 93.5 70 ALA B C 1
ATOM 1469 O O . ALA B 1 70 ? -10.172 4.41 9.289 1 93.5 70 ALA B O 1
ATOM 1470 N N . TRP B 1 71 ? -12.281 4.547 9.969 1 96.44 71 TRP B N 1
ATOM 1471 C CA . TRP B 1 71 ? -12.305 3.135 10.328 1 96.44 71 TRP B CA 1
ATOM 1472 C C . TRP B 1 71 ? -12.117 2.25 9.102 1 96.44 71 TRP B C 1
ATOM 1474 O O . TRP B 1 71 ? -11.383 1.262 9.148 1 96.44 71 TRP B O 1
ATOM 1484 N N . GLY B 1 72 ? -12.812 2.566 8.023 1 97.38 72 GLY B N 1
ATOM 1485 C CA . GLY B 1 72 ? -12.648 1.826 6.781 1 97.38 72 GLY B CA 1
ATOM 1486 C C . GLY B 1 72 ? -11.219 1.829 6.27 1 97.38 72 GLY B C 1
ATOM 1487 O O . GLY B 1 72 ? -10.703 0.789 5.859 1 97.38 72 GLY B O 1
ATOM 1488 N N . LEU B 1 73 ? -10.602 2.973 6.301 1 96.44 73 LEU B N 1
ATOM 1489 C CA . LEU B 1 73 ? -9.219 3.088 5.855 1 96.44 73 LEU B CA 1
ATOM 1490 C C . LEU B 1 73 ? -8.281 2.316 6.777 1 96.44 73 LEU B C 1
ATOM 1492 O O . LEU B 1 73 ? -7.379 1.619 6.312 1 96.44 73 LEU B O 1
ATOM 1496 N N . LEU B 1 74 ? -8.547 2.459 8.039 1 96.44 74 LEU B N 1
ATOM 1497 C CA . LEU B 1 74 ? -7.723 1.729 9 1 96.44 74 LEU B CA 1
ATOM 1498 C C . LEU B 1 74 ? -7.914 0.223 8.844 1 96.44 74 LEU B C 1
ATOM 1500 O O . LEU B 1 74 ? -6.945 -0.537 8.898 1 96.44 74 LEU B O 1
ATOM 1504 N N . SER B 1 75 ? -9.109 -0.182 8.656 1 98.44 75 SER B N 1
ATOM 1505 C CA . SER B 1 75 ? -9.406 -1.592 8.422 1 98.44 75 SER B CA 1
ATOM 1506 C C . SER B 1 75 ? -8.711 -2.1 7.164 1 98.44 75 SER B C 1
ATOM 1508 O O . SER B 1 75 ? -8.133 -3.191 7.164 1 98.44 75 SER B O 1
ATOM 1510 N N . SER B 1 76 ? -8.781 -1.344 6.145 1 98.5 76 SER B N 1
ATOM 1511 C CA . SER B 1 76 ? -8.109 -1.694 4.898 1 98.5 76 SER B CA 1
ATOM 1512 C C . SER B 1 76 ? -6.602 -1.796 5.098 1 98.5 76 SER B C 1
ATOM 1514 O O . SER B 1 76 ? -5.961 -2.70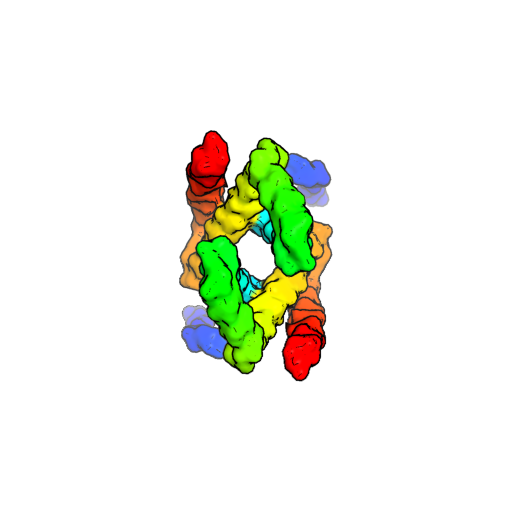9 4.57 1 98.5 76 SER B O 1
ATOM 1516 N N . LEU B 1 77 ? -6.039 -0.885 5.801 1 97.44 77 LEU B N 1
ATOM 1517 C CA . LEU B 1 77 ? -4.609 -0.909 6.082 1 97.44 77 LEU B CA 1
ATOM 1518 C C . LEU B 1 77 ? -4.23 -2.154 6.875 1 97.44 77 LEU B C 1
ATOM 1520 O O . LEU B 1 77 ? -3.244 -2.824 6.559 1 97.44 77 LEU B O 1
ATOM 1524 N N . LEU B 1 78 ? -5.023 -2.43 7.902 1 98.25 78 LEU B N 1
ATOM 1525 C CA . LEU B 1 78 ? -4.746 -3.586 8.75 1 98.25 78 LEU B CA 1
ATOM 1526 C C . LEU B 1 78 ? -4.801 -4.879 7.938 1 98.25 78 LEU B C 1
ATOM 1528 O O . LEU B 1 78 ? -3.91 -5.723 8.055 1 98.25 78 LEU B O 1
ATOM 1532 N N . TYR B 1 79 ? -5.805 -5.039 7.152 1 98.69 79 TYR B N 1
ATOM 1533 C CA . TYR B 1 79 ? -5.891 -6.238 6.328 1 98.69 79 TYR B CA 1
ATOM 1534 C C . TYR B 1 79 ? -4.734 -6.301 5.336 1 98.69 79 TYR B C 1
ATOM 1536 O O . TYR B 1 79 ? -4.129 -7.359 5.148 1 98.69 79 TYR B O 1
ATOM 1544 N N . HIS B 1 80 ? -4.508 -5.211 4.625 1 98.19 80 HIS B N 1
ATOM 1545 C CA . HIS B 1 80 ? -3.428 -5.133 3.648 1 98.19 80 HIS B CA 1
ATOM 1546 C C . HIS B 1 80 ? -2.092 -5.523 4.27 1 98.19 80 HIS B C 1
ATOM 1548 O O . HIS B 1 80 ? -1.315 -6.266 3.666 1 98.19 80 HIS B O 1
ATOM 1554 N N . LEU B 1 81 ? -1.84 -5.043 5.441 1 97.44 81 LEU B N 1
ATOM 1555 C CA . LEU B 1 81 ? -0.606 -5.34 6.16 1 97.44 81 LEU B CA 1
ATOM 1556 C C . LEU B 1 81 ? -0.528 -6.824 6.512 1 97.44 81 LEU B C 1
ATOM 1558 O O . LEU B 1 81 ? 0.487 -7.477 6.25 1 97.44 81 LEU B O 1
ATOM 1562 N N . VAL B 1 82 ? -1.551 -7.332 7.102 1 98.06 82 VAL B N 1
ATOM 1563 C CA . VAL B 1 82 ? -1.572 -8.727 7.523 1 98.06 82 VAL B CA 1
ATOM 1564 C C . VAL B 1 82 ? -1.408 -9.641 6.312 1 98.06 82 VAL B C 1
ATOM 1566 O O . VAL B 1 82 ? -0.606 -10.578 6.336 1 98.06 82 VAL B O 1
ATOM 1569 N N . ALA B 1 83 ? -2.164 -9.375 5.281 1 97.44 83 ALA B N 1
ATOM 1570 C CA . ALA B 1 83 ? -2.07 -10.164 4.059 1 97.44 83 ALA B CA 1
ATOM 1571 C C . ALA B 1 83 ? -0.69 -10.031 3.42 1 97.44 83 ALA B C 1
ATOM 1573 O O . ALA B 1 83 ? -0.156 -10.992 2.869 1 97.44 83 ALA B O 1
ATOM 1574 N N . GLY B 1 84 ? -0.134 -8.82 3.4 1 95.94 84 GLY B N 1
ATOM 1575 C CA . GLY B 1 84 ? 1.219 -8.625 2.906 1 95.94 84 GLY B CA 1
ATOM 1576 C C . GLY B 1 84 ? 2.256 -9.438 3.662 1 95.94 84 GLY B C 1
ATOM 1577 O O . GLY B 1 84 ? 3.191 -9.969 3.064 1 95.94 84 GLY B O 1
ATOM 1578 N N . VAL B 1 85 ? 2.145 -9.523 4.934 1 96 85 VAL B N 1
ATOM 1579 C CA . VAL B 1 85 ? 3.053 -10.305 5.766 1 96 85 VAL B CA 1
ATOM 1580 C C . VAL B 1 85 ? 2.967 -11.781 5.383 1 96 85 VAL B C 1
ATOM 1582 O O . VAL B 1 85 ? 3.986 -12.469 5.32 1 96 85 VAL B O 1
ATOM 1585 N N . ARG B 1 86 ? 1.779 -12.242 5.168 1 96.38 86 ARG B N 1
ATOM 1586 C CA . ARG B 1 86 ? 1.632 -13.617 4.715 1 96.38 86 ARG B CA 1
ATOM 1587 C C . ARG B 1 86 ? 2.453 -13.875 3.453 1 96.38 86 ARG B C 1
ATOM 1589 O O . ARG B 1 86 ? 3.109 -14.906 3.332 1 96.38 86 ARG B O 1
ATOM 1596 N N . HIS B 1 87 ? 2.365 -12.984 2.492 1 93.69 87 HIS B N 1
ATOM 1597 C CA . HIS B 1 87 ? 3.109 -13.141 1.249 1 93.69 87 HIS B CA 1
ATOM 1598 C C . HIS B 1 87 ? 4.613 -13.141 1.503 1 93.69 87 HIS B C 1
ATOM 1600 O O . HIS B 1 87 ? 5.359 -13.883 0.859 1 93.69 87 HIS B O 1
ATOM 1606 N N . LEU B 1 88 ? 5.012 -12.367 2.434 1 93.12 88 LEU B N 1
ATOM 1607 C CA . LEU B 1 88 ? 6.426 -12.336 2.783 1 93.12 88 LEU B CA 1
ATOM 1608 C C . LEU B 1 88 ? 6.863 -13.664 3.4 1 93.12 88 LEU B C 1
ATOM 1610 O O . LEU B 1 88 ? 7.953 -14.156 3.109 1 93.12 88 LEU B O 1
ATOM 1614 N N . ILE B 1 89 ? 6.059 -14.148 4.23 1 94.44 89 ILE B N 1
ATOM 1615 C CA . ILE B 1 89 ? 6.332 -15.445 4.844 1 94.44 89 ILE B CA 1
ATOM 1616 C C . ILE B 1 89 ? 6.395 -16.531 3.762 1 94.44 89 ILE B C 1
ATOM 1618 O O . ILE B 1 89 ? 7.289 -17.375 3.775 1 94.44 89 ILE B O 1
ATOM 1622 N N . MET B 1 90 ? 5.496 -16.516 2.795 1 92.38 90 MET B N 1
ATOM 1623 C CA . MET B 1 90 ? 5.488 -17.469 1.689 1 92.38 90 MET B CA 1
ATOM 1624 C C . MET B 1 90 ? 6.754 -17.328 0.845 1 92.38 90 MET B C 1
ATOM 1626 O O . MET B 1 90 ? 7.277 -18.328 0.34 1 92.38 90 MET B O 1
ATOM 1630 N N . ASP B 1 91 ? 7.238 -16.141 0.67 1 88.62 91 ASP B N 1
ATOM 1631 C CA . ASP B 1 91 ? 8.469 -15.906 -0.074 1 88.62 91 ASP B CA 1
ATOM 1632 C C . ASP B 1 91 ? 9.656 -16.594 0.599 1 88.62 91 ASP B C 1
ATOM 1634 O O . ASP B 1 91 ? 10.68 -16.844 -0.042 1 88.62 91 ASP B O 1
ATOM 1638 N N . MET B 1 92 ? 9.5 -16.859 1.865 1 91.5 92 MET B N 1
ATOM 1639 C CA . MET B 1 92 ? 10.555 -17.531 2.615 1 91.5 92 MET B CA 1
ATOM 1640 C C . MET B 1 92 ? 10.398 -19.047 2.521 1 91.5 92 MET B C 1
ATOM 1642 O O . MET B 1 92 ? 11.117 -19.797 3.182 1 91.5 92 MET B O 1
ATOM 1646 N N . GLY B 1 93 ? 9.422 -19.516 1.791 1 90.69 93 GLY B N 1
ATOM 1647 C CA . GLY B 1 93 ? 9.234 -20.938 1.557 1 90.69 93 GLY B CA 1
ATOM 1648 C C . GLY B 1 93 ? 8.273 -21.594 2.539 1 90.69 93 GLY B C 1
ATOM 1649 O O . GLY B 1 93 ? 8.195 -22.812 2.621 1 90.69 93 GLY B O 1
ATOM 1650 N N . ILE B 1 94 ? 7.625 -20.781 3.336 1 93.5 94 ILE B N 1
ATOM 1651 C CA . ILE B 1 94 ? 6.691 -21.281 4.336 1 93.5 94 ILE B CA 1
ATOM 1652 C C . ILE B 1 94 ? 5.266 -21.203 3.799 1 93.5 94 ILE B C 1
ATOM 1654 O O . ILE B 1 94 ? 4.848 -20.172 3.279 1 93.5 94 ILE B O 1
ATOM 1658 N N . GLY B 1 95 ? 4.508 -22.391 3.83 1 91.25 95 GLY B N 1
ATOM 1659 C CA . GLY B 1 95 ? 3.107 -22.391 3.443 1 91.25 95 GLY B CA 1
ATOM 1660 C C . GLY B 1 95 ? 2.902 -22.406 1.939 1 91.25 95 GLY B C 1
ATOM 1661 O O . GLY B 1 95 ? 1.905 -21.891 1.437 1 91.25 95 GLY B O 1
ATOM 1662 N N . GLU B 1 96 ? 3.787 -23.031 1.264 1 90 96 GLU B N 1
ATOM 1663 C CA . GLU B 1 96 ? 3.744 -23.016 -0.195 1 90 96 GLU B CA 1
ATOM 1664 C C . GLU B 1 96 ? 2.891 -24.156 -0.743 1 90 96 GLU B C 1
ATOM 1666 O O . GLU B 1 96 ? 2.514 -24.141 -1.916 1 90 96 GLU B O 1
ATOM 1671 N N . THR B 1 97 ? 2.566 -25.031 0.103 1 92.38 97 THR B N 1
ATOM 1672 C CA . THR B 1 97 ? 1.699 -26.125 -0.321 1 92.38 97 THR B CA 1
ATOM 1673 C C . THR B 1 97 ? 0.241 -25.688 -0.359 1 92.38 97 THR B C 1
ATOM 1675 O O . THR B 1 97 ? -0.094 -24.609 0.14 1 92.38 97 THR B O 1
ATOM 1678 N N . LEU B 1 98 ? -0.553 -26.5 -1.084 1 92.06 98 LEU B N 1
ATOM 1679 C CA . LEU B 1 98 ? -1.977 -26.188 -1.136 1 92.06 98 LEU B CA 1
ATOM 1680 C C . LEU B 1 98 ? -2.564 -26.078 0.269 1 92.06 98 LEU B C 1
ATOM 1682 O O . LEU B 1 98 ? -3.291 -25.141 0.578 1 92.06 98 LEU B O 1
ATOM 1686 N N . GLU B 1 99 ? -2.203 -27.062 1.041 1 94.5 99 GLU B N 1
ATOM 1687 C CA . GLU B 1 99 ? -2.699 -27.078 2.414 1 94.5 99 GLU B CA 1
ATOM 1688 C C . GLU B 1 99 ? -2.133 -25.906 3.213 1 94.5 99 GLU B C 1
ATOM 1690 O O . GLU B 1 99 ? -2.844 -25.281 4.008 1 94.5 99 GLU B O 1
ATOM 1695 N N . GLY B 1 100 ? -0.93 -25.609 3.074 1 93.75 100 GLY B N 1
ATOM 1696 C CA . GLY B 1 100 ? -0.303 -24.484 3.738 1 93.75 100 GLY B CA 1
ATOM 1697 C C . GLY B 1 100 ? -0.915 -23.141 3.35 1 93.75 100 GLY B C 1
ATOM 1698 O O . GLY B 1 100 ? -1.122 -22.281 4.203 1 93.75 100 GLY B O 1
ATOM 1699 N N . GLY B 1 101 ? -1.167 -23.016 2.016 1 94.06 101 GLY B N 1
ATOM 1700 C CA . GLY B 1 101 ? -1.825 -21.812 1.537 1 94.06 101 GLY B CA 1
ATOM 1701 C C . GLY B 1 101 ? -3.209 -21.609 2.127 1 94.06 101 GLY B C 1
ATOM 1702 O O . GLY B 1 101 ? -3.574 -20.5 2.506 1 94.06 101 GLY B O 1
ATOM 1703 N N . ARG B 1 102 ? -3.906 -22.688 2.195 1 95.81 102 ARG B N 1
ATOM 1704 C CA . ARG B 1 102 ? -5.246 -22.641 2.766 1 95.81 102 ARG B CA 1
ATOM 1705 C C . ARG B 1 102 ? -5.199 -22.25 4.242 1 95.81 102 ARG B C 1
ATOM 1707 O O . ARG B 1 102 ? -5.973 -21.406 4.695 1 95.81 102 ARG B O 1
ATOM 1714 N N . LEU B 1 103 ? -4.336 -22.859 4.977 1 96.44 103 LEU B N 1
ATOM 1715 C CA . LEU B 1 103 ? -4.184 -22.562 6.398 1 96.44 103 LEU B CA 1
ATOM 1716 C C . LEU B 1 103 ? -3.758 -21.109 6.602 1 96.44 103 LEU B C 1
ATOM 1718 O O . LEU B 1 103 ? -4.309 -20.406 7.457 1 96.44 103 LEU B O 1
ATOM 1722 N N . GLY B 1 104 ? -2.773 -20.688 5.824 1 96.88 104 GLY B N 1
ATOM 1723 C CA . GLY B 1 104 ? -2.338 -19.297 5.906 1 96.88 104 GLY B CA 1
ATOM 1724 C C . GLY B 1 104 ? -3.457 -18.312 5.664 1 96.88 104 GLY B C 1
ATOM 1725 O O . GLY B 1 104 ? -3.561 -17.297 6.363 1 96.88 104 GLY B O 1
ATOM 1726 N N . SER B 1 105 ? -4.238 -18.609 4.699 1 97.31 105 SER B N 1
ATOM 1727 C CA . SER B 1 105 ? -5.355 -17.719 4.367 1 97.31 105 SER B CA 1
ATOM 1728 C C . SER B 1 105 ? -6.355 -17.641 5.512 1 97.31 105 SER B C 1
ATOM 1730 O O . SER B 1 105 ? -6.844 -16.562 5.844 1 97.31 105 SER B O 1
ATOM 1732 N N . LYS B 1 106 ? -6.641 -18.75 6.117 1 97.69 106 LYS B N 1
ATOM 1733 C CA . LYS B 1 106 ? -7.551 -18.766 7.258 1 97.69 106 LYS B CA 1
ATOM 1734 C C . LYS B 1 106 ? -6.988 -17.953 8.422 1 97.69 106 LYS B C 1
ATOM 1736 O O . LYS B 1 106 ? -7.723 -17.234 9.094 1 97.69 106 LYS B O 1
ATOM 1741 N N . ILE B 1 107 ? -5.746 -18.078 8.68 1 98 107 ILE B N 1
ATOM 1742 C CA . ILE B 1 107 ? -5.078 -17.391 9.781 1 98 107 ILE B CA 1
ATOM 1743 C C . ILE B 1 107 ? -5.156 -15.883 9.57 1 98 107 ILE B C 1
ATOM 1745 O O . ILE B 1 107 ? -5.492 -15.133 10.492 1 98 107 ILE B O 1
ATOM 1749 N N . ILE B 1 108 ? -4.898 -15.414 8.305 1 97.81 108 ILE B N 1
ATOM 1750 C CA . ILE B 1 108 ? -4.844 -13.969 8.102 1 97.81 108 ILE B CA 1
ATOM 1751 C C . ILE B 1 108 ? -6.254 -13.383 8.156 1 97.81 108 ILE B C 1
ATOM 1753 O O . ILE B 1 108 ? -6.441 -12.242 8.578 1 97.81 108 ILE B O 1
ATOM 1757 N N . ILE B 1 109 ? -7.27 -14.188 7.77 1 97.88 109 ILE B N 1
ATOM 1758 C CA . ILE B 1 109 ? -8.641 -13.719 7.91 1 97.88 109 ILE B CA 1
ATOM 1759 C C . ILE B 1 109 ? -8.977 -13.539 9.391 1 97.88 109 ILE B C 1
ATOM 1761 O O . ILE B 1 109 ? -9.508 -12.5 9.797 1 97.88 109 ILE B O 1
ATOM 1765 N N . ALA B 1 110 ? -8.625 -14.539 10.18 1 98.44 110 ALA B N 1
ATOM 1766 C CA . ALA B 1 110 ? -8.898 -14.484 11.609 1 98.44 110 ALA B CA 1
ATOM 1767 C C . ALA B 1 110 ? -8.195 -13.297 12.266 1 98.44 110 ALA B C 1
ATOM 1769 O O . ALA B 1 110 ? -8.812 -12.516 12.984 1 98.44 110 ALA B O 1
ATOM 1770 N N . ILE B 1 111 ? -6.934 -13.141 12.016 1 98.62 111 ILE B N 1
ATOM 1771 C CA . ILE B 1 111 ? -6.141 -12.062 12.602 1 98.62 111 ILE B CA 1
ATOM 1772 C C . ILE B 1 111 ? -6.703 -10.711 12.164 1 98.62 111 ILE B C 1
ATOM 1774 O O . ILE B 1 111 ? -6.848 -9.797 12.977 1 98.62 111 ILE B O 1
ATOM 1778 N N . SER B 1 112 ? -7.047 -10.562 10.906 1 98.69 112 SER B N 1
ATOM 1779 C CA . SER B 1 112 ? -7.551 -9.305 10.375 1 98.69 112 SER B CA 1
ATOM 1780 C C . SER B 1 112 ? -8.891 -8.93 11.008 1 98.69 112 SER B C 1
ATOM 1782 O O . SER B 1 112 ? -9.109 -7.773 11.367 1 98.69 112 SER B O 1
ATOM 1784 N N . VAL B 1 113 ? -9.742 -9.922 11.133 1 98.44 113 VAL B N 1
ATOM 1785 C CA . VAL B 1 113 ? -11.055 -9.656 11.719 1 98.44 113 VAL B CA 1
ATOM 1786 C C . VAL B 1 113 ? -10.883 -9.141 13.141 1 98.44 113 VAL B C 1
ATOM 1788 O O . VAL B 1 113 ? -11.516 -8.156 13.531 1 98.44 113 VAL B O 1
ATOM 1791 N N . VAL B 1 114 ? -10.016 -9.773 13.922 1 98.69 114 VAL B N 1
ATOM 1792 C CA . VAL B 1 114 ? -9.766 -9.359 15.305 1 98.69 114 VAL B CA 1
ATOM 1793 C C . VAL B 1 114 ? -9.242 -7.926 15.328 1 98.69 114 VAL B C 1
ATOM 1795 O O . VAL B 1 114 ? -9.734 -7.086 16.078 1 98.69 114 VAL B O 1
ATOM 1798 N N . LEU B 1 115 ? -8.281 -7.641 14.516 1 98.62 115 LEU B N 1
ATOM 1799 C CA . LEU B 1 115 ? -7.668 -6.316 14.484 1 98.62 115 LEU B CA 1
ATOM 1800 C C . LEU B 1 115 ? -8.672 -5.262 14.031 1 98.62 115 LEU B C 1
ATOM 1802 O O . LEU B 1 115 ? -8.695 -4.152 14.578 1 98.62 115 LEU B O 1
ATOM 1806 N N . ILE B 1 116 ? -9.484 -5.57 13.047 1 98.44 116 ILE B N 1
ATOM 1807 C CA . ILE B 1 116 ? -10.461 -4.633 12.5 1 98.44 116 ILE B CA 1
ATOM 1808 C C . ILE B 1 116 ? -11.523 -4.32 13.555 1 98.44 116 ILE B C 1
ATOM 1810 O O . ILE B 1 116 ? -11.914 -3.162 13.719 1 98.44 116 ILE B O 1
ATOM 1814 N N . VAL B 1 117 ? -11.93 -5.328 14.266 1 98.38 117 VAL B N 1
ATOM 1815 C CA . VAL B 1 117 ? -12.906 -5.129 15.328 1 98.38 117 VAL B CA 1
ATOM 1816 C C . VAL B 1 117 ? -12.297 -4.262 16.438 1 98.38 117 VAL B C 1
ATOM 1818 O O . VAL B 1 117 ? -12.945 -3.332 16.922 1 98.38 117 VAL B O 1
ATOM 1821 N N . LEU B 1 118 ? -11.062 -4.559 16.812 1 98.25 118 LEU B N 1
ATOM 1822 C CA . LEU B 1 118 ? -10.383 -3.766 17.844 1 98.25 118 LEU B CA 1
ATOM 1823 C C . LEU B 1 118 ? -10.25 -2.311 17.406 1 98.25 118 LEU B C 1
ATOM 1825 O O . LEU B 1 118 ? -10.422 -1.396 18.203 1 98.25 118 LEU B O 1
ATOM 1829 N N . ALA B 1 119 ? -9.961 -2.07 16.125 1 97.5 119 ALA B N 1
ATOM 1830 C CA . ALA B 1 119 ? -9.883 -0.719 15.57 1 97.5 119 ALA B CA 1
ATOM 1831 C C . ALA B 1 119 ? -11.227 -0.013 15.656 1 97.5 119 ALA B C 1
ATOM 1833 O O . ALA B 1 119 ? -11.297 1.183 15.953 1 97.5 119 ALA B O 1
ATOM 1834 N N . GLY B 1 120 ? -12.266 -0.791 15.375 1 96.62 120 GLY B N 1
ATOM 1835 C CA . GLY B 1 120 ? -13.602 -0.232 15.516 1 96.62 120 GLY B CA 1
ATOM 1836 C C . GLY B 1 120 ? -13.922 0.203 16.938 1 96.62 120 GLY B C 1
ATOM 1837 O O . GLY B 1 120 ? -14.453 1.294 17.156 1 96.62 120 GLY B O 1
ATOM 1838 N N . VAL B 1 121 ? -13.531 -0.599 17.891 1 96.81 121 VAL B N 1
ATOM 1839 C CA . VAL B 1 121 ? -13.75 -0.293 19.297 1 96.81 121 VAL B CA 1
ATOM 1840 C C . VAL B 1 121 ? -12.945 0.944 19.688 1 96.81 121 VAL B C 1
ATOM 1842 O O . VAL B 1 121 ? -13.438 1.803 20.438 1 96.81 121 VAL B O 1
ATOM 1845 N N . TRP B 1 122 ? -11.781 0.99 19.156 1 94.81 122 TRP B N 1
ATOM 1846 C CA . TRP B 1 122 ? -10.898 2.102 19.484 1 94.81 122 TRP B CA 1
ATOM 1847 C C . TRP B 1 122 ? -11.453 3.416 18.953 1 94.81 122 TRP B C 1
ATOM 1849 O O . TRP B 1 122 ? -11.414 4.441 19.625 1 94.81 122 TRP B O 1
ATOM 1859 N N . ILE B 1 123 ? -12.031 3.451 17.781 1 92.06 123 ILE B N 1
ATOM 1860 C CA . ILE B 1 123 ? -12.484 4.66 17.094 1 92.06 123 ILE B CA 1
ATOM 1861 C C . ILE B 1 123 ? -13.859 5.074 17.625 1 92.06 123 ILE B C 1
ATOM 1863 O O . ILE B 1 123 ? -14.172 6.262 17.688 1 92.06 123 ILE B O 1
ATOM 1867 N N . TRP B 1 124 ? -14.68 4.113 18.016 1 89.69 124 TRP B N 1
ATOM 1868 C CA . TRP B 1 124 ? -16.031 4.434 18.469 1 89.69 124 TRP B CA 1
ATOM 1869 C C . TRP B 1 124 ? -16.125 4.297 19.984 1 89.69 124 TRP B C 1
ATOM 1871 O O . TRP B 1 124 ? -16.969 4.953 20.609 1 89.69 124 TRP B O 1
#

Radius of gyration: 22.12 Å; Cα contacts (8 Å, |Δi|>4): 168; chains: 2; bounding box: 45×74×45 Å

Nearest PDB structures (foldseek):
  7jz2-assembly1_C  TM=8.368E-01  e=3.722E-10  Escherichia coli K-12
  2wu2-assembly3_K  TM=8.501E-01  e=3.234E-09  Escherichia coli
  2wdv-assembly1_C  TM=8.532E-01  e=6.047E-09  Escherichia coli
  2acz-assembly1_C-2  TM=8.294E-01  e=5.396E-09  Escherichia coli
  2acz-assembly1_C-3  TM=8.294E-01  e=5.396E-09  Escherichia coli

Secondary structure (DSSP, 8-state):
----------TTTS---HHHHHHHHHHHHHHHHHHHHHHHHHHHHHHHH-HHHHHHHHHHHTSHHHHHHHHHHHHHHHHHHHHHHHHHHHHTTSS-SHHHHHHHHHHHHHHHHHHHHHHHHHH-/----------TTTS---HHHHHHHHHHHHHHHHHHHHHHHHHHHHHHHH-HHHHHHHHHHHTSHHHHHHHHHHHHHHHHHHHHHHHHHHHHTTSS-SHHHHHHHHHHHHHHHHHHHHHHHHHH-

pLDDT: mean 88.19, std 14.73, range [37.72, 98.75]